Protein AF-A0A9D1TNP8-F1 (afdb_monomer)

Nearest PDB structures (foldseek):
  6dd5-assembly1_A  TM=6.973E-01  e=7.189E-13  Escherichia coli O157:H7
  6dd5-assembly2_B  TM=6.875E-01  e=5.031E-13  Escherichia coli O157:H7
  7kft-assembly1_C  TM=7.367E-01  e=2.807E-09  Thiomicrospira sp.
  7kfu-assembly1_E  TM=7.367E-01  e=2.807E-09  Thiomicrospira sp.

Mean predicted aligned error: 10.24 Å

Foldseek 3Di:
DDDDDDDDDDDDDDDDDDDDDDDDDPPPDPCPVPPPPPDDDPDPDFWDFFFWFKKKWKKFFQAKAQADDQACLLVVLVLLVQLCVVLVHDCVVWFPFKAFLEGDRDMDHGLDMGIIMTTTHLQRQQVVLSSLVSQLPPDDDGCSGVNGIPTDAMARQQQRDTAHSVRGHSPSTGTDDLVSCVVQLVLQLVDQKWKKFFPFFAFAADDPPCCPPDPDPNNRGQALVNCQPPAQNLVSQLQFQPSTDGDPDDRQPFKHFPDGPKDKDWDDSDPPDPDTDIGIGGMTMMGGRGDSNSSSSSLSCQVRAGHDDSRSNHGHIDIVSCCVVGSGHRPPNPVVPDPRPPPDPDPDDPDDD

pLDDT: mean 81.59, std 22.58, range [27.53, 98.5]

Organism: NCBI:txid2838536

Radius of gyration: 22.65 Å; Cα contacts (8 Å, |Δi|>4): 623; chains: 1; bounding box: 79×63×74 Å

Sequence (353 aa):
MDLIPKSPGFPGTACRLGSTESLPDPHTNPASLTQQAGQAGTGDTLPLLQETCLVECLFAVRRPVRSLPPVHGARWSAWLRFACREAHLCAEDFIAGLFSLRHGTNPFLPGDIVTLRLMVEPAGLACLPALTRAMQTMQARGEFCGEHLEFLGFRDAVRRTLIPAGAMDKGAVPPLNCADLARECAALRVRTQWHIHFVSPLRLTLPAGQKAGIQTDRERFCSARWLAEAPDALSHLLGHVRRLSPWAGPPAEGLAVEAARLRWEDMRYNALHSKAIGGVSGLLTCSGRPSEEAALRLVLGQYLGAGKNGRLGLGFWRIPELDHVHCMPLIDPKSGDRARPDPLQDQDSLADA

Secondary structure (DSSP, 8-state):
--PPPPPPPPP---------PPPPPTT--GGGG-SS------------BPP-EEEEEEEEESS-B----SB-HHHHHHHHHHHHHHTT--GGGTEEEEEES-BSSPPB-TT-EEEEEEEE-GGGGGGHHHHHHHHHHSPP-SSSSTTTEEEEEEEETTT--EE-GGG-STTSSPPP-GGGGHHHHHHHHT-SEEEEEEEEEE-PBPPTTTTTT--SSGGGB--HHHHHH-TTHHHHHHTTBTTB----S-S-TT-EEEEEEEEEEEE-SSTT----EEEEEEEEEEES---HHHHHHHHHHHHH-BSS-GGGT-S-EE-GGGTTT-SS----TTTTS---------S------

Solvent-accessible surface area (backbone atoms only — not comparable to full-atom values): 20455 Å² total; per-residue (Å²): 140,83,82,79,81,81,77,82,81,79,82,82,80,80,81,86,76,83,80,92,74,79,82,81,67,96,77,74,66,85,70,80,80,67,84,79,84,82,75,91,68,94,62,93,70,73,76,56,66,55,75,33,18,48,40,26,42,35,26,38,25,66,34,66,33,62,86,43,49,60,65,43,18,50,57,54,38,50,44,50,56,53,12,19,58,73,52,76,45,65,57,82,81,25,47,72,20,35,41,50,58,60,68,43,51,72,57,48,44,60,74,40,76,48,53,44,34,36,34,27,31,47,83,33,38,51,50,47,54,52,34,53,50,25,41,48,68,46,82,74,75,67,64,73,19,32,81,20,36,39,80,74,35,37,26,32,45,61,79,63,47,75,38,56,58,93,63,50,36,57,72,65,48,70,55,69,55,70,77,83,43,45,66,42,26,56,63,46,36,76,30,55,62,52,44,46,35,34,79,24,37,28,31,34,65,49,60,88,85,70,66,73,88,62,87,51,83,70,66,50,31,51,46,47,64,47,60,46,68,43,88,54,33,64,41,55,50,54,39,33,28,50,62,45,52,71,67,78,69,75,70,55,71,69,49,45,63,78,44,65,57,54,42,78,46,74,41,57,84,46,95,83,50,86,68,61,57,54,17,31,27,38,35,39,36,35,34,35,48,44,51,72,67,54,20,45,42,60,55,48,21,48,77,58,8,24,48,48,58,30,52,39,25,22,14,27,34,42,48,74,89,37,64,92,60,49,64,52,85,72,61,57,91,74,61,82,64,80,75,72,78,81,90,72,85,68,94,77,86,91,82,76,135

Structure (mmCIF, N/CA/C/O backbone):
data_AF-A0A9D1TNP8-F1
#
_entry.id   AF-A0A9D1TNP8-F1
#
loop_
_atom_site.group_PDB
_atom_site.id
_atom_site.type_symbol
_atom_site.label_atom_id
_atom_site.label_alt_id
_atom_site.label_comp_id
_atom_site.label_asym_id
_atom_site.label_entity_id
_atom_site.label_seq_id
_atom_site.pdbx_PDB_ins_code
_atom_site.Cartn_x
_atom_site.Cartn_y
_atom_site.Cartn_z
_atom_site.occupancy
_atom_site.B_iso_or_equiv
_atom_site.auth_seq_id
_atom_site.auth_comp_id
_atom_site.auth_asym_id
_atom_site.auth_atom_id
_atom_site.pdbx_PDB_model_num
ATOM 1 N N . MET A 1 1 ? -50.141 7.886 -0.017 1.00 37.56 1 MET A N 1
ATOM 2 C CA . MET A 1 1 ? -49.228 8.987 -0.395 1.00 37.56 1 MET A CA 1
ATOM 3 C C . MET A 1 1 ? -48.774 9.596 0.913 1.00 37.56 1 MET A C 1
ATOM 5 O O . MET A 1 1 ? -49.428 10.502 1.406 1.00 37.56 1 MET A O 1
ATOM 9 N N . ASP A 1 2 ? -47.729 9.028 1.506 1.00 27.53 2 ASP A N 1
ATOM 10 C CA . ASP A 1 2 ? -47.257 9.434 2.828 1.00 27.53 2 ASP A CA 1
ATOM 11 C C . ASP A 1 2 ? -45.974 10.246 2.691 1.00 27.53 2 ASP A C 1
ATOM 13 O O . ASP A 1 2 ? -45.006 9.843 2.042 1.00 27.53 2 ASP A O 1
ATOM 17 N N . LEU A 1 3 ? -46.038 11.450 3.251 1.00 32.84 3 LEU A N 1
ATOM 18 C CA . LEU A 1 3 ? -45.011 12.476 3.220 1.00 32.84 3 LEU A CA 1
ATOM 19 C C . LEU A 1 3 ? -43.870 12.085 4.166 1.00 32.84 3 LEU A C 1
ATOM 21 O O . LEU A 1 3 ? -44.047 12.009 5.379 1.00 32.84 3 LEU A O 1
ATOM 25 N N . ILE A 1 4 ? -42.682 11.875 3.602 1.00 37.34 4 ILE A N 1
ATOM 26 C CA . ILE A 1 4 ? -41.434 11.738 4.357 1.00 37.34 4 ILE A CA 1
ATOM 27 C C . ILE A 1 4 ? -41.088 13.114 4.958 1.00 37.34 4 ILE A C 1
ATOM 29 O O . ILE A 1 4 ? -40.993 14.089 4.202 1.00 37.34 4 ILE A O 1
ATOM 33 N N . PRO A 1 5 ? -40.872 13.241 6.280 1.00 32.25 5 PRO A N 1
ATOM 34 C CA . PRO A 1 5 ? -40.504 14.517 6.874 1.00 32.25 5 PRO A CA 1
ATOM 35 C C . PRO A 1 5 ? -39.056 14.877 6.517 1.00 32.25 5 PRO A C 1
ATOM 37 O O . PRO A 1 5 ? -38.129 14.080 6.670 1.00 32.25 5 PRO A O 1
ATOM 40 N N . LYS A 1 6 ? -38.867 16.114 6.043 1.00 32.44 6 LYS A N 1
ATOM 41 C CA . LYS A 1 6 ? -37.554 16.735 5.833 1.00 32.44 6 LYS A CA 1
ATOM 42 C C . LYS A 1 6 ? -36.814 16.824 7.169 1.00 32.44 6 LYS A C 1
ATOM 44 O O . LYS A 1 6 ? -37.331 17.402 8.123 1.00 32.44 6 LYS A O 1
ATOM 49 N N . SER A 1 7 ? -35.599 16.287 7.223 1.00 34.00 7 SER A N 1
ATOM 50 C CA . SER A 1 7 ? -34.697 16.461 8.364 1.00 34.00 7 SER A CA 1
ATOM 51 C C . SER A 1 7 ? -34.341 17.945 8.563 1.00 34.00 7 SER A C 1
ATOM 53 O O . SER A 1 7 ? -34.158 18.657 7.570 1.00 34.00 7 SER A O 1
ATOM 55 N N . PRO A 1 8 ? -34.226 18.426 9.814 1.00 34.19 8 PRO A N 1
ATOM 56 C CA . PRO A 1 8 ? -33.874 19.811 10.094 1.00 34.19 8 PRO A CA 1
ATOM 57 C C . PRO A 1 8 ? -32.420 20.088 9.696 1.00 34.19 8 PRO A C 1
ATOM 59 O O . PRO A 1 8 ? -31.512 19.308 9.987 1.00 34.19 8 PRO A O 1
ATOM 62 N N . GLY A 1 9 ? -32.219 21.207 8.999 1.00 31.11 9 GLY A N 1
ATOM 63 C CA . GLY A 1 9 ? -30.902 21.711 8.631 1.00 31.11 9 GLY A CA 1
ATOM 64 C C . GLY A 1 9 ? -30.083 22.053 9.873 1.00 31.11 9 GLY A C 1
ATOM 65 O O . GLY A 1 9 ? -30.564 22.730 10.779 1.00 31.11 9 GLY A O 1
ATOM 66 N N . PHE A 1 10 ? -28.841 21.580 9.905 1.00 33.84 10 PHE A N 1
ATOM 67 C CA . PHE A 1 10 ? -27.874 21.969 10.923 1.00 33.84 10 PHE A CA 1
ATOM 68 C C . PHE A 1 10 ? -27.411 23.416 10.683 1.00 33.84 10 PHE A C 1
ATOM 70 O O . PHE A 1 10 ? -27.126 23.775 9.535 1.00 33.84 10 PHE A O 1
ATOM 77 N N . PRO A 1 11 ? -27.308 24.250 11.732 1.00 33.16 11 PRO A N 1
ATOM 78 C CA . PRO A 1 11 ? -26.783 25.599 11.605 1.00 33.16 11 PRO A CA 1
ATOM 79 C C . PRO A 1 11 ? -25.281 25.542 11.311 1.00 33.16 11 PRO A C 1
ATOM 81 O O . PRO A 1 11 ? -24.510 24.908 12.031 1.00 33.16 11 PRO A O 1
ATOM 84 N N . GLY A 1 12 ? -24.874 26.211 10.232 1.00 29.22 12 GLY A N 1
ATOM 85 C CA . GLY A 1 12 ? -23.475 26.370 9.860 1.00 29.22 12 GLY A CA 1
ATOM 86 C C . GLY A 1 12 ? -22.720 27.152 10.929 1.00 29.22 12 GLY A C 1
ATOM 87 O O . GLY A 1 12 ? -22.929 28.351 11.101 1.00 29.22 12 GLY A O 1
ATOM 88 N N . THR A 1 13 ? -21.821 26.477 11.639 1.00 33.72 13 THR A N 1
ATOM 89 C CA . THR A 1 13 ? -20.841 27.132 12.501 1.00 33.72 13 THR A CA 1
ATOM 90 C C . THR A 1 13 ? -19.757 27.724 11.605 1.00 33.72 13 THR A C 1
ATOM 92 O O . THR A 1 13 ? -18.894 27.020 11.082 1.00 33.72 13 THR A O 1
ATOM 95 N N . ALA A 1 14 ? -19.844 29.032 11.374 1.00 29.45 14 ALA A N 1
ATOM 96 C CA . ALA A 1 14 ? -18.803 29.804 10.721 1.00 29.45 14 ALA A CA 1
ATOM 97 C C . ALA A 1 14 ? -17.573 29.862 11.639 1.00 29.45 14 ALA A C 1
ATOM 99 O O . ALA A 1 14 ? -17.531 30.636 12.593 1.00 29.45 14 ALA A O 1
ATOM 100 N N . CYS A 1 15 ? -16.566 29.044 11.342 1.00 28.23 15 CYS A N 1
ATOM 101 C CA . CYS A 1 15 ? -15.230 29.224 11.888 1.00 28.23 15 CYS A CA 1
ATOM 102 C C . CYS A 1 15 ? -14.583 30.400 11.139 1.00 28.23 15 CYS A C 1
ATOM 104 O O . CYS A 1 15 ? -14.169 30.263 9.989 1.00 28.23 15 CYS A O 1
ATOM 106 N N . ARG A 1 16 ? -14.562 31.583 11.764 1.00 31.92 16 ARG A N 1
ATOM 107 C CA . ARG A 1 16 ? -13.710 32.696 11.330 1.00 31.92 16 ARG A CA 1
ATOM 108 C C . ARG A 1 16 ? -12.279 32.389 11.762 1.00 31.92 16 ARG A C 1
ATOM 110 O O . ARG A 1 16 ? -11.987 32.425 12.952 1.00 31.92 16 ARG A O 1
ATOM 117 N N . LEU A 1 17 ? -11.398 32.162 10.796 1.00 31.05 17 LEU A N 1
ATOM 118 C CA . LEU A 1 17 ? -9.963 32.374 10.948 1.00 31.05 17 LEU A CA 1
ATOM 119 C C . LEU A 1 17 ? -9.514 33.309 9.828 1.00 31.05 17 LEU A C 1
ATOM 121 O O . LEU A 1 17 ? -9.968 33.197 8.689 1.00 31.05 17 LEU A O 1
ATOM 125 N N . GLY A 1 18 ? -8.733 34.310 10.225 1.00 29.06 18 GLY A N 1
ATOM 126 C CA . GLY A 1 18 ? -8.233 35.368 9.365 1.00 29.06 18 GLY A CA 1
ATOM 127 C C . GLY A 1 18 ? -7.057 34.929 8.495 1.00 29.06 18 GLY A C 1
ATOM 128 O O . GLY A 1 18 ? -6.706 33.757 8.436 1.00 29.06 18 GLY A O 1
ATOM 129 N N . SER A 1 19 ? -6.475 35.946 7.858 1.00 28.59 19 SER A N 1
ATOM 130 C CA . SER A 1 19 ? -5.381 35.956 6.880 1.00 28.59 19 SER A CA 1
ATOM 131 C C . SER A 1 19 ? -5.710 35.355 5.510 1.00 28.59 19 SER A C 1
ATOM 133 O O . SER A 1 19 ? -5.719 34.152 5.284 1.00 28.59 19 SER A O 1
ATOM 135 N N . THR A 1 20 ? -5.954 36.273 4.578 1.00 31.45 20 THR A N 1
ATOM 136 C CA . THR A 1 20 ? -5.854 36.101 3.132 1.00 31.45 20 THR A CA 1
ATOM 137 C C . THR A 1 20 ? -4.450 35.628 2.749 1.00 31.45 20 THR A C 1
ATOM 139 O O . THR A 1 20 ? -3.545 36.448 2.607 1.00 31.45 20 THR A O 1
ATOM 142 N N . GLU A 1 21 ? -4.278 34.325 2.554 1.00 30.39 21 GLU A N 1
ATOM 143 C CA . GLU A 1 21 ? -3.215 33.800 1.700 1.00 30.39 21 GLU A CA 1
ATOM 144 C C . GLU A 1 21 ? -3.753 33.668 0.272 1.00 30.39 21 GLU A C 1
ATOM 146 O O . GLU A 1 21 ? -4.798 33.070 0.006 1.00 30.39 21 GLU A O 1
ATOM 151 N N . SER A 1 22 ? -3.049 34.320 -0.646 1.00 29.94 22 SER A N 1
ATOM 152 C CA . SER A 1 22 ? -3.268 34.291 -2.085 1.00 29.94 22 SER A CA 1
ATOM 153 C C . SER A 1 22 ? -3.258 32.862 -2.633 1.00 29.94 22 SER A C 1
ATOM 155 O O . SER A 1 22 ? -2.330 32.096 -2.377 1.00 29.94 22 SER A O 1
ATOM 157 N N . LEU A 1 23 ? -4.260 32.534 -3.452 1.00 29.20 23 LEU A N 1
ATOM 158 C CA . LEU A 1 23 ? -4.268 31.343 -4.304 1.00 29.20 23 LEU A CA 1
ATOM 159 C C . LEU A 1 23 ? -2.981 31.287 -5.155 1.00 29.20 23 LEU A C 1
ATOM 161 O O . LEU A 1 23 ? -2.631 32.305 -5.756 1.00 29.20 23 LEU A O 1
ATOM 165 N N . PRO A 1 24 ? -2.290 30.134 -5.254 1.00 31.50 24 PRO A N 1
ATOM 166 C CA . PRO A 1 24 ? -1.143 30.005 -6.139 1.00 31.50 24 PRO A CA 1
ATOM 167 C C . PRO A 1 24 ? -1.590 30.013 -7.604 1.00 31.50 24 PRO A C 1
ATOM 169 O O . PRO A 1 24 ? -2.541 29.335 -8.002 1.00 31.50 24 PRO A O 1
ATOM 172 N N . ASP A 1 25 ? -0.863 30.797 -8.390 1.00 34.97 25 ASP A N 1
ATOM 173 C CA . ASP A 1 25 ? -1.002 30.966 -9.830 1.00 34.97 25 ASP A CA 1
ATOM 174 C C . ASP A 1 25 ? -0.847 29.607 -10.562 1.00 34.97 25 ASP A C 1
ATOM 176 O O . ASP A 1 25 ? 0.149 28.898 -10.343 1.00 34.97 25 ASP A O 1
ATOM 180 N N . PRO A 1 26 ? -1.795 29.197 -11.434 1.00 33.06 26 PRO A N 1
ATOM 181 C CA . PRO A 1 26 ? -1.737 27.923 -12.162 1.00 33.06 26 PRO A CA 1
ATOM 182 C C . PRO A 1 26 ? -0.571 27.805 -13.166 1.00 33.06 26 PRO A C 1
ATOM 184 O O . PRO A 1 26 ? -0.453 26.780 -13.840 1.00 33.06 26 PRO A O 1
ATOM 187 N N . HIS A 1 27 ? 0.316 28.800 -13.243 1.00 33.16 27 HIS A N 1
ATOM 188 C CA . HIS A 1 27 ? 1.504 28.818 -14.099 1.00 33.16 27 HIS A CA 1
ATOM 189 C C . HIS A 1 27 ? 2.839 28.555 -13.382 1.00 33.16 27 HIS A C 1
ATOM 191 O O . HIS A 1 27 ? 3.903 28.779 -13.964 1.00 33.16 27 HIS A O 1
ATOM 197 N N . THR A 1 28 ? 2.831 28.026 -12.154 1.00 35.84 28 THR A N 1
ATOM 198 C CA . THR A 1 28 ? 4.092 27.727 -11.456 1.00 35.84 28 THR A CA 1
ATOM 199 C C . THR A 1 28 ? 4.780 26.504 -12.080 1.00 35.84 28 THR A C 1
ATOM 201 O O . THR A 1 28 ? 4.367 25.356 -11.912 1.00 35.84 28 THR A O 1
ATOM 204 N N . ASN A 1 29 ? 5.825 26.777 -12.859 1.00 36.25 29 ASN A N 1
ATOM 205 C CA . ASN A 1 29 ? 6.661 25.815 -13.565 1.00 36.25 29 ASN A CA 1
ATOM 206 C C . ASN A 1 29 ? 7.403 24.898 -12.560 1.00 36.25 29 ASN A C 1
ATOM 208 O O . ASN A 1 29 ? 8.121 25.420 -11.709 1.00 36.25 29 ASN A O 1
ATOM 212 N N . PRO A 1 30 ? 7.310 23.556 -12.647 1.00 35.78 30 PRO A N 1
ATOM 213 C CA . PRO A 1 30 ? 8.027 22.637 -11.749 1.00 35.78 30 PRO A CA 1
ATOM 214 C C . PRO A 1 30 ? 9.563 22.623 -11.930 1.00 35.78 30 PRO A C 1
ATOM 216 O O . PRO A 1 30 ? 10.243 21.806 -11.315 1.00 35.78 30 PRO A O 1
ATOM 219 N N . ALA A 1 31 ? 10.127 23.518 -12.746 1.00 36.03 31 ALA A N 1
ATOM 220 C CA . ALA A 1 31 ? 11.557 23.589 -13.053 1.00 36.03 31 ALA A CA 1
ATOM 221 C C . ALA A 1 31 ? 12.433 24.278 -11.981 1.00 36.03 31 ALA A C 1
ATOM 223 O O . ALA A 1 31 ? 13.656 24.273 -12.103 1.00 36.03 31 ALA A O 1
ATOM 224 N N . SER A 1 32 ? 11.865 24.863 -10.923 1.00 32.53 32 SER A N 1
ATOM 225 C CA . SER A 1 32 ? 12.640 25.599 -9.904 1.00 32.53 32 SER A CA 1
ATOM 226 C C . SER A 1 32 ? 13.151 24.749 -8.729 1.00 32.53 32 SER A C 1
ATOM 228 O O . SER A 1 32 ? 13.863 25.266 -7.875 1.00 32.53 32 SER A O 1
ATOM 230 N N . LEU A 1 33 ? 12.884 23.437 -8.712 1.00 35.78 33 LEU A N 1
ATOM 231 C CA . LEU A 1 33 ? 13.503 22.480 -7.775 1.00 35.78 33 LEU A CA 1
ATOM 232 C C . LEU A 1 33 ? 14.716 21.735 -8.372 1.00 35.78 33 LEU A C 1
ATOM 234 O O . LEU A 1 33 ? 15.244 20.819 -7.749 1.00 35.78 33 LEU A O 1
ATOM 238 N N . THR A 1 34 ? 15.183 22.114 -9.568 1.00 38.22 34 THR A N 1
ATOM 239 C CA . THR A 1 34 ? 16.212 21.362 -10.320 1.00 38.22 34 THR A CA 1
ATOM 240 C C . THR A 1 34 ? 17.586 22.050 -10.388 1.00 38.22 34 THR A C 1
ATOM 242 O O . THR A 1 34 ? 18.426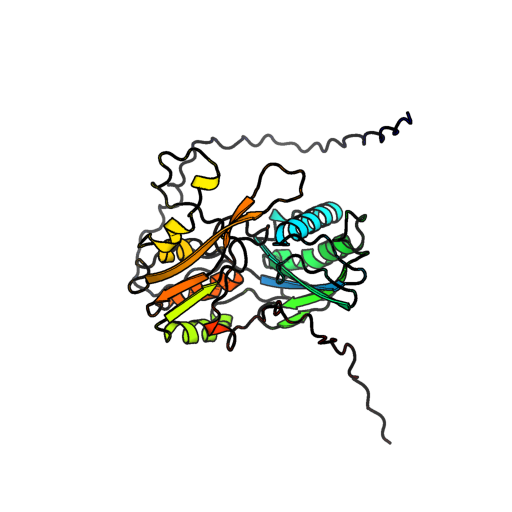 21.647 -11.183 1.00 38.22 34 THR A O 1
ATOM 245 N N . GLN A 1 35 ? 17.874 23.055 -9.552 1.00 33.66 35 GLN A N 1
ATOM 246 C CA . GLN A 1 35 ? 19.174 23.761 -9.558 1.00 33.66 35 GLN A CA 1
ATOM 247 C C . GLN A 1 35 ? 20.072 23.512 -8.330 1.00 33.66 35 GLN A C 1
ATOM 249 O O . GLN A 1 35 ? 20.908 24.341 -7.988 1.00 33.66 35 GLN A O 1
ATOM 254 N N . GLN A 1 36 ? 19.977 22.331 -7.710 1.00 35.62 36 GLN A N 1
ATOM 255 C CA . GLN A 1 36 ? 21.020 21.822 -6.798 1.00 35.62 36 GLN A CA 1
ATOM 256 C C . GLN A 1 36 ? 21.481 20.386 -7.119 1.00 35.62 36 GLN A C 1
ATOM 258 O O . GLN A 1 36 ? 22.045 19.703 -6.273 1.00 35.62 36 GLN A O 1
ATOM 263 N N . ALA A 1 37 ? 21.311 19.927 -8.363 1.00 40.44 37 ALA A N 1
ATOM 264 C CA . ALA A 1 37 ? 21.919 18.685 -8.853 1.00 40.44 37 ALA A CA 1
ATOM 265 C C . ALA A 1 37 ? 23.198 19.011 -9.641 1.00 40.44 37 ALA A C 1
ATOM 267 O O . ALA A 1 37 ? 23.250 18.899 -10.861 1.00 40.44 37 ALA A O 1
ATOM 268 N N . GLY A 1 38 ? 24.212 19.510 -8.935 1.00 40.91 38 GLY A N 1
ATOM 269 C CA . GLY A 1 38 ? 25.454 20.000 -9.527 1.00 40.91 38 GLY A CA 1
ATOM 270 C C . GLY A 1 38 ? 26.686 19.491 -8.796 1.00 40.91 38 GLY A C 1
ATOM 271 O O . GLY A 1 38 ? 27.487 20.309 -8.372 1.00 40.91 38 GLY A O 1
ATOM 272 N N . GLN A 1 39 ? 26.795 18.171 -8.612 1.00 35.31 39 GLN A N 1
ATOM 273 C CA . GLN A 1 39 ? 28.046 17.417 -8.419 1.00 35.31 39 GLN A CA 1
ATOM 274 C C . GLN A 1 39 ? 27.707 15.916 -8.380 1.00 35.31 39 GLN A C 1
ATOM 276 O O . GLN A 1 39 ? 27.391 15.350 -7.338 1.00 35.31 39 GLN A O 1
ATOM 281 N N . ALA A 1 40 ? 27.713 15.275 -9.552 1.00 40.97 40 ALA A N 1
ATOM 282 C CA . ALA A 1 40 ? 27.565 13.830 -9.683 1.00 40.97 40 ALA A CA 1
ATOM 283 C C . ALA A 1 40 ? 28.880 13.150 -9.272 1.00 40.97 40 ALA A C 1
ATOM 285 O O . ALA A 1 40 ? 29.769 12.933 -10.093 1.00 40.97 40 ALA A O 1
ATOM 286 N N . GLY A 1 41 ? 29.015 12.855 -7.980 1.00 38.75 41 GLY A N 1
ATOM 287 C CA . GLY A 1 41 ? 29.926 11.817 -7.520 1.00 38.75 41 GLY A CA 1
ATOM 288 C C . GLY A 1 41 ? 29.323 10.458 -7.862 1.00 38.75 41 GLY A C 1
ATOM 289 O O . GLY A 1 41 ? 28.175 10.192 -7.521 1.00 38.75 41 GLY A O 1
ATOM 290 N N . THR A 1 42 ? 30.088 9.600 -8.529 1.00 42.53 42 THR A N 1
ATOM 291 C CA . THR A 1 42 ? 29.767 8.198 -8.853 1.00 42.53 42 THR A CA 1
ATOM 292 C C . THR A 1 42 ? 29.772 7.297 -7.609 1.00 42.53 42 THR A C 1
ATOM 294 O O . THR A 1 42 ? 30.362 6.220 -7.614 1.00 42.53 42 THR A O 1
ATOM 297 N N . GLY A 1 43 ? 29.190 7.764 -6.506 1.00 45.38 43 GLY A N 1
ATOM 298 C CA . GLY A 1 43 ? 28.971 6.957 -5.316 1.00 45.38 43 GLY A CA 1
ATOM 299 C C . GLY A 1 43 ? 27.604 6.302 -5.413 1.00 45.38 43 GLY A C 1
ATOM 300 O O . GLY A 1 43 ? 26.622 7.012 -5.626 1.00 45.38 43 GLY A O 1
ATOM 301 N N . ASP A 1 44 ? 27.555 4.981 -5.240 1.00 54.00 44 ASP A N 1
ATOM 302 C CA . ASP A 1 44 ? 26.353 4.157 -5.056 1.00 54.00 44 ASP A CA 1
ATOM 303 C C . ASP A 1 44 ? 25.473 4.713 -3.924 1.00 54.00 44 ASP A C 1
ATOM 305 O O . ASP A 1 44 ? 25.468 4.232 -2.790 1.00 54.00 44 ASP A O 1
ATOM 309 N N . THR A 1 45 ? 24.746 5.791 -4.198 1.00 63.03 45 THR A N 1
ATOM 310 C CA . THR A 1 45 ? 23.852 6.403 -3.227 1.00 63.03 45 THR A CA 1
ATOM 311 C C . THR A 1 45 ? 22.515 5.715 -3.393 1.00 63.03 45 THR A C 1
ATOM 313 O O . THR A 1 45 ? 21.773 5.978 -4.337 1.00 63.03 45 THR A O 1
ATOM 316 N N . LEU A 1 46 ? 22.232 4.784 -2.481 1.00 70.62 46 LEU A N 1
ATOM 317 C CA . LEU A 1 46 ? 20.915 4.169 -2.370 1.00 70.62 46 LEU A CA 1
ATOM 318 C C . LEU A 1 46 ? 19.827 5.260 -2.359 1.00 70.62 46 LEU A C 1
ATOM 320 O O . LEU A 1 46 ? 20.056 6.350 -1.822 1.00 70.62 46 LEU A O 1
ATOM 324 N N . PRO A 1 47 ? 18.641 4.990 -2.935 1.00 76.00 47 PRO A N 1
ATOM 325 C CA . PRO A 1 47 ? 17.561 5.963 -2.977 1.00 76.00 47 PRO A CA 1
ATOM 326 C C . PRO A 1 47 ? 17.236 6.465 -1.571 1.00 76.00 47 PRO A C 1
ATOM 328 O O . PRO A 1 47 ? 17.113 5.678 -0.629 1.00 76.00 47 PRO A O 1
ATOM 331 N N . LEU A 1 48 ? 17.063 7.782 -1.436 1.00 82.06 48 LEU A N 1
ATOM 332 C CA . LEU A 1 48 ? 16.708 8.387 -0.160 1.00 82.06 48 LEU A CA 1
ATOM 333 C C . LEU A 1 48 ? 15.254 8.020 0.164 1.00 82.06 48 LEU A C 1
ATOM 335 O O . LEU A 1 48 ? 14.320 8.525 -0.466 1.00 82.06 48 LEU A O 1
ATOM 339 N N . LEU A 1 49 ? 15.073 7.119 1.129 1.00 87.81 49 LEU A N 1
ATOM 340 C CA . LEU A 1 49 ? 13.772 6.760 1.681 1.00 87.81 49 LEU A CA 1
ATOM 341 C C . LEU A 1 49 ? 13.353 7.821 2.701 1.00 87.81 49 LEU A C 1
ATOM 343 O O . LEU A 1 49 ? 14.035 8.039 3.700 1.00 87.81 49 LEU A O 1
ATOM 347 N N . GLN A 1 50 ? 12.218 8.474 2.460 1.00 89.25 50 GLN A N 1
ATOM 348 C CA . GLN A 1 50 ? 11.610 9.359 3.450 1.00 89.25 50 GLN A CA 1
ATOM 349 C C . GLN A 1 50 ? 11.139 8.535 4.649 1.00 89.25 50 GLN A C 1
ATOM 351 O O . GLN A 1 50 ? 10.465 7.514 4.466 1.00 89.25 50 GLN A O 1
ATOM 356 N N . GLU A 1 51 ? 11.424 9.008 5.864 1.00 93.62 51 GLU A N 1
ATOM 357 C CA . GLU A 1 51 ? 11.006 8.331 7.092 1.00 93.62 51 GLU A CA 1
ATOM 358 C C . GLU A 1 51 ? 9.505 8.017 7.052 1.00 93.62 51 GLU A C 1
ATOM 360 O O . GLU A 1 51 ? 8.650 8.889 6.860 1.00 93.62 51 GLU A O 1
ATOM 365 N N . THR A 1 52 ? 9.194 6.727 7.150 1.00 95.44 52 THR A N 1
ATOM 366 C CA . THR A 1 52 ? 7.833 6.202 7.052 1.00 95.44 52 THR A CA 1
ATOM 367 C C . THR A 1 52 ? 7.734 4.970 7.939 1.00 95.44 52 THR A C 1
ATOM 369 O O . THR A 1 52 ? 8.495 4.020 7.774 1.00 95.44 52 THR A O 1
ATOM 372 N N . CYS A 1 53 ? 6.783 4.968 8.864 1.00 97.25 53 CYS A N 1
ATOM 373 C CA . CYS A 1 53 ? 6.454 3.829 9.710 1.00 97.25 53 CYS A CA 1
ATOM 374 C C . CYS A 1 53 ? 5.306 3.035 9.073 1.00 97.25 53 CYS A C 1
ATOM 376 O O . CYS A 1 53 ? 4.357 3.613 8.534 1.00 97.25 53 CYS A O 1
ATOM 378 N N . LEU A 1 54 ? 5.378 1.705 9.139 1.00 96.88 54 LEU A N 1
ATOM 379 C CA . LEU A 1 54 ? 4.333 0.818 8.630 1.00 96.88 54 LEU A CA 1
ATOM 380 C C . LEU A 1 54 ? 3.611 0.157 9.800 1.00 96.88 54 LEU A C 1
ATOM 382 O O . LEU A 1 54 ? 4.157 -0.719 10.468 1.00 96.88 54 LEU A O 1
ATOM 386 N N . VAL A 1 55 ? 2.369 0.574 10.033 1.00 97.12 55 VAL A N 1
ATOM 387 C CA . VAL A 1 55 ? 1.572 0.124 11.180 1.00 97.12 55 VAL A CA 1
ATOM 388 C C . VAL A 1 55 ? 0.351 -0.633 10.696 1.00 97.12 55 VAL A C 1
ATOM 390 O O . VAL A 1 55 ? -0.360 -0.181 9.803 1.00 97.12 55 VAL A O 1
ATOM 393 N N . GLU A 1 56 ? 0.082 -1.781 11.299 1.00 96.25 56 GLU A N 1
ATOM 394 C CA . GLU A 1 56 ? -1.144 -2.541 11.104 1.00 96.25 56 GLU A CA 1
ATOM 395 C C . GLU A 1 56 ? -2.114 -2.278 12.256 1.00 96.25 56 GLU A C 1
ATOM 397 O O . GLU A 1 56 ? -1.810 -2.560 13.412 1.00 96.25 56 GLU A O 1
ATOM 402 N N . CYS A 1 57 ? -3.299 -1.760 11.939 1.00 96.56 57 CYS A N 1
ATOM 403 C CA . CYS A 1 57 ? -4.440 -1.720 12.845 1.00 96.56 57 CYS A CA 1
ATOM 404 C C . CYS A 1 57 ? -5.212 -3.038 12.721 1.00 96.56 57 CYS A C 1
ATOM 406 O O . CYS A 1 57 ? -5.671 -3.390 11.626 1.00 96.56 57 CYS A O 1
ATOM 408 N N . LEU A 1 58 ? -5.350 -3.758 13.832 1.00 95.25 58 LEU A N 1
ATOM 409 C CA . LEU A 1 58 ? -6.019 -5.055 13.891 1.00 95.25 58 LEU A CA 1
ATOM 410 C C . LEU A 1 58 ? -7.461 -4.874 14.356 1.00 95.25 58 LEU A C 1
ATOM 412 O O . LEU A 1 58 ? -7.702 -4.215 15.368 1.00 95.25 58 LEU A O 1
ATOM 416 N N . PHE A 1 59 ? -8.407 -5.478 13.639 1.00 95.31 59 PHE A N 1
ATOM 417 C CA . PHE A 1 59 ? -9.815 -5.455 14.011 1.00 95.31 59 PHE A CA 1
ATOM 418 C C . PHE A 1 59 ? -10.413 -6.862 14.021 1.00 95.31 59 PHE A C 1
ATOM 420 O O . PHE A 1 59 ? -10.283 -7.587 13.035 1.00 95.31 59 PHE A O 1
ATOM 427 N N . ALA A 1 60 ? -11.105 -7.228 15.097 1.00 95.75 60 ALA A N 1
ATOM 428 C CA . ALA A 1 60 ? -11.982 -8.391 15.125 1.00 95.75 60 ALA A CA 1
ATOM 429 C C . ALA A 1 60 ? -13.343 -8.032 14.532 1.00 95.75 60 ALA A C 1
ATOM 431 O O . ALA A 1 60 ? -13.935 -6.998 14.844 1.00 95.75 60 ALA A O 1
ATOM 432 N N . VAL A 1 61 ? -13.873 -8.911 13.696 1.00 96.69 61 VAL A N 1
ATOM 433 C CA . VAL A 1 61 ? -15.219 -8.767 13.153 1.00 96.69 61 VAL A CA 1
ATOM 434 C C . VAL A 1 61 ? -16.208 -9.271 14.202 1.00 96.69 61 VAL A C 1
ATOM 436 O O . VAL A 1 61 ? -16.203 -10.443 14.565 1.00 96.69 61 VAL A O 1
ATOM 439 N N . ARG A 1 62 ? -17.064 -8.379 14.707 1.00 97.19 62 ARG A N 1
ATOM 440 C CA . ARG A 1 62 ? -18.136 -8.679 15.673 1.00 97.19 62 ARG A CA 1
ATOM 441 C C . ARG A 1 62 ? -19.449 -9.033 14.990 1.00 97.19 62 ARG A C 1
ATOM 443 O O . ARG A 1 62 ? -20.199 -9.885 15.459 1.00 97.19 62 ARG A O 1
ATOM 450 N N . ARG A 1 63 ? -19.733 -8.374 13.868 1.00 96.88 63 ARG A N 1
ATOM 451 C CA . ARG A 1 63 ? -20.921 -8.610 13.042 1.00 96.88 63 ARG A CA 1
ATOM 452 C C . ARG A 1 63 ? -20.505 -8.747 11.586 1.00 96.88 63 ARG A C 1
ATOM 454 O O . ARG A 1 63 ? -19.560 -8.073 11.180 1.00 96.88 63 ARG A O 1
ATOM 461 N N . PRO A 1 64 ? -21.209 -9.566 10.783 1.00 96.06 64 PRO A N 1
ATOM 462 C CA . PRO A 1 64 ? -20.845 -9.752 9.389 1.00 96.06 64 PRO A CA 1
ATOM 463 C C . PRO A 1 64 ? -20.717 -8.423 8.633 1.00 96.06 64 PRO A C 1
ATOM 465 O O . PRO A 1 64 ? -21.557 -7.539 8.799 1.00 96.06 64 PRO A O 1
ATOM 468 N N . VAL A 1 65 ? -19.703 -8.302 7.778 1.00 94.38 65 VAL A N 1
ATOM 469 C CA . VAL A 1 65 ? -19.539 -7.179 6.839 1.00 94.38 65 VAL A CA 1
ATOM 470 C C . VAL A 1 65 ? -19.768 -7.731 5.440 1.00 94.38 65 VAL A C 1
ATOM 472 O O . VAL A 1 65 ? -18.898 -8.399 4.882 1.00 94.38 65 VAL A O 1
ATOM 475 N N . ARG A 1 66 ? -20.966 -7.527 4.891 1.00 92.94 66 ARG A N 1
ATOM 476 C CA . ARG A 1 66 ? -21.421 -8.201 3.665 1.00 92.94 66 ARG A CA 1
ATOM 477 C C . ARG A 1 66 ? -21.225 -7.371 2.415 1.00 92.94 66 ARG A C 1
ATOM 479 O O . ARG A 1 66 ? -21.038 -7.912 1.333 1.00 92.94 66 ARG A O 1
ATOM 486 N N . SER A 1 67 ? -21.277 -6.054 2.540 1.00 86.88 67 SER A N 1
ATOM 487 C CA . SER A 1 67 ? -21.331 -5.155 1.392 1.00 86.88 67 SER A CA 1
ATOM 488 C C . SER A 1 67 ? -19.952 -4.859 0.788 1.00 86.88 67 SER A C 1
ATOM 490 O O . SER A 1 67 ? -19.722 -3.760 0.302 1.00 86.88 67 SER A O 1
ATOM 492 N N . LEU A 1 68 ? -18.999 -5.788 0.821 1.00 87.81 68 LEU A N 1
ATOM 493 C CA . LEU A 1 68 ? -17.612 -5.504 0.452 1.00 87.81 68 LEU A CA 1
ATOM 494 C C . LEU A 1 68 ? -17.439 -5.300 -1.065 1.00 87.81 68 LEU A C 1
ATOM 496 O O . LEU A 1 68 ? -17.815 -6.173 -1.845 1.00 87.81 68 LEU A O 1
ATOM 500 N N . PRO A 1 69 ? -16.862 -4.167 -1.514 1.00 87.06 69 PRO A N 1
ATOM 501 C CA . PRO A 1 69 ? -16.486 -3.985 -2.912 1.00 87.06 69 PRO A CA 1
ATOM 502 C C . PRO A 1 69 ? -15.265 -4.857 -3.252 1.00 87.06 69 PRO A C 1
ATOM 504 O O . PRO A 1 69 ? -14.574 -5.304 -2.344 1.00 87.06 69 PRO A O 1
ATOM 507 N N . PRO A 1 70 ? -14.909 -5.043 -4.534 1.00 85.75 70 PRO A N 1
ATOM 508 C CA . PRO A 1 70 ? -13.698 -5.781 -4.905 1.00 85.75 70 PRO A CA 1
ATOM 509 C C . PRO A 1 70 ? -12.405 -5.233 -4.277 1.00 85.75 70 PRO A C 1
ATOM 511 O O . PRO A 1 70 ? -11.492 -6.000 -3.985 1.00 85.75 70 PRO A O 1
ATOM 514 N N . VAL A 1 71 ? -12.333 -3.920 -4.028 1.00 86.75 71 VAL A N 1
ATOM 515 C CA . VAL A 1 71 ? -11.187 -3.264 -3.382 1.00 86.75 71 VAL A CA 1
ATOM 516 C C . VAL A 1 71 ? -11.674 -2.383 -2.236 1.00 86.75 71 VAL A C 1
ATOM 518 O O . VAL A 1 71 ? -12.487 -1.478 -2.431 1.00 86.75 71 VAL A O 1
ATOM 521 N N . HIS A 1 72 ? -11.176 -2.630 -1.023 1.00 89.19 72 HIS A N 1
ATOM 522 C CA . HIS A 1 72 ? -11.746 -2.051 0.205 1.00 89.19 72 HIS A CA 1
ATOM 523 C C . HIS A 1 72 ? -11.154 -0.697 0.589 1.00 89.19 72 HIS A C 1
ATOM 525 O O . HIS A 1 72 ? -11.717 -0.004 1.436 1.00 89.19 72 HIS A O 1
ATOM 531 N N . GLY A 1 73 ? -10.043 -0.287 -0.026 1.00 91.06 73 GLY A N 1
ATOM 532 C CA . GLY A 1 73 ? -9.300 0.906 0.383 1.00 91.06 73 GLY A CA 1
ATOM 533 C C . GLY A 1 73 ? -10.116 2.207 0.373 1.00 91.06 73 GLY A C 1
ATOM 534 O O . GLY A 1 73 ? -9.942 3.041 1.258 1.00 91.06 73 GLY A O 1
ATOM 535 N N . ALA A 1 74 ? -11.092 2.358 -0.531 1.00 89.88 74 ALA A N 1
ATOM 536 C CA . ALA A 1 74 ? -11.997 3.513 -0.533 1.00 89.88 74 ALA A CA 1
ATOM 537 C C . ALA A 1 74 ? -12.897 3.579 0.717 1.00 89.88 74 ALA A C 1
ATOM 539 O O . ALA A 1 74 ? -13.144 4.668 1.239 1.00 89.88 74 ALA A O 1
ATOM 540 N N . ARG A 1 75 ? -13.353 2.425 1.225 1.00 90.38 75 ARG A N 1
ATOM 541 C CA . ARG A 1 75 ? -14.158 2.331 2.454 1.00 90.38 75 ARG A CA 1
ATOM 542 C C . ARG A 1 75 ? -13.324 2.587 3.697 1.00 90.38 75 ARG A C 1
ATOM 544 O O . ARG A 1 75 ? -13.742 3.364 4.547 1.00 90.38 75 ARG A O 1
ATOM 551 N N . TRP A 1 76 ? -12.124 2.013 3.757 1.00 93.25 76 TRP A N 1
ATOM 552 C CA . TRP A 1 76 ? -11.167 2.314 4.822 1.00 93.25 76 TRP A CA 1
ATOM 553 C C . TRP A 1 76 ? -10.833 3.804 4.866 1.00 93.25 76 TRP A C 1
ATOM 555 O O . TRP A 1 76 ? -10.939 4.428 5.916 1.00 93.25 76 TRP A O 1
ATOM 565 N N . SER A 1 77 ? -10.541 4.405 3.712 1.00 93.19 77 SER A N 1
ATOM 566 C CA . SER A 1 77 ? -10.302 5.846 3.594 1.00 93.19 77 SER A CA 1
ATOM 567 C C . SER A 1 77 ? -11.515 6.683 4.020 1.00 93.19 77 SER A C 1
ATOM 569 O O . SER A 1 77 ? -11.369 7.723 4.658 1.00 93.19 77 SER A O 1
ATOM 571 N N . ALA A 1 78 ? -12.737 6.235 3.703 1.00 91.88 78 ALA A N 1
ATOM 572 C CA . ALA A 1 78 ? -13.964 6.860 4.192 1.00 91.88 78 ALA A CA 1
ATOM 573 C C . ALA A 1 78 ? -14.000 6.903 5.716 1.00 91.88 78 ALA A C 1
ATOM 575 O O . ALA A 1 78 ? -14.116 7.981 6.296 1.00 91.88 78 ALA A O 1
ATOM 576 N N . TRP A 1 79 ? -13.884 5.726 6.330 1.00 93.69 79 TRP A N 1
ATOM 577 C CA . TRP A 1 79 ? -13.990 5.547 7.768 1.00 93.69 79 TRP A CA 1
ATOM 578 C C . TRP A 1 79 ? -12.913 6.344 8.505 1.00 93.69 79 TRP A C 1
ATOM 580 O O . TRP A 1 79 ? -13.248 7.120 9.396 1.00 93.69 79 TRP A O 1
ATOM 590 N N . LEU A 1 80 ? -11.658 6.263 8.048 1.00 95.25 80 LEU A N 1
ATOM 591 C CA . LEU A 1 80 ? -10.544 7.044 8.588 1.00 95.25 80 LEU A CA 1
ATOM 592 C C . LEU A 1 80 ? -10.829 8.547 8.554 1.00 95.25 80 LEU A C 1
ATOM 594 O O . LEU A 1 80 ? -10.667 9.216 9.564 1.00 95.25 80 LEU A O 1
ATOM 598 N N . ARG A 1 81 ? -11.322 9.093 7.434 1.00 94.56 81 ARG A N 1
ATOM 599 C CA . ARG A 1 81 ? -11.642 10.529 7.345 1.00 94.56 81 ARG A CA 1
ATOM 600 C C . ARG A 1 81 ? -12.786 10.950 8.269 1.00 94.56 81 ARG A C 1
ATOM 602 O O . ARG A 1 81 ? -12.781 12.081 8.745 1.00 94.56 81 ARG A O 1
ATOM 609 N N . PHE A 1 82 ? -13.782 10.089 8.493 1.00 95.00 82 PHE A N 1
ATOM 610 C CA . PHE A 1 82 ? -14.831 10.365 9.484 1.00 95.00 82 PHE A CA 1
ATOM 611 C C . PHE A 1 82 ? -14.257 10.364 10.902 1.00 95.00 82 PHE A C 1
ATOM 613 O O . PHE A 1 82 ? -14.498 11.317 11.635 1.00 95.00 82 PHE A O 1
ATOM 620 N N . ALA A 1 83 ? -13.447 9.364 11.245 1.00 96.50 83 ALA A N 1
ATOM 621 C CA . ALA A 1 83 ? -12.820 9.262 12.556 1.00 96.50 83 ALA A CA 1
ATOM 622 C C . ALA A 1 83 ? -11.813 10.394 12.826 1.00 96.50 83 ALA A C 1
ATOM 624 O O . ALA A 1 83 ? -11.786 10.929 13.926 1.00 96.50 83 ALA A O 1
ATOM 625 N N . CYS A 1 84 ? -11.043 10.828 11.823 1.00 97.06 84 CYS A N 1
ATOM 626 C CA . CYS A 1 84 ? -10.178 12.002 11.935 1.00 97.06 84 CYS A CA 1
ATOM 627 C C . CYS A 1 84 ? -10.980 13.261 12.281 1.00 97.06 84 CYS A C 1
ATOM 629 O O . CYS A 1 84 ? -10.597 13.978 13.196 1.00 97.06 84 CYS A O 1
ATOM 631 N N . ARG A 1 85 ? -12.120 13.504 11.617 1.00 96.44 85 ARG A N 1
ATOM 632 C CA . ARG A 1 85 ? -12.983 14.650 11.954 1.00 96.44 85 ARG A CA 1
ATOM 633 C C . ARG A 1 85 ? -13.502 14.588 13.387 1.00 96.44 85 ARG A C 1
ATOM 635 O O . ARG A 1 85 ? -13.479 15.607 14.064 1.00 96.44 85 ARG A O 1
ATOM 642 N N . GLU A 1 86 ? -13.944 13.414 13.824 1.00 96.94 86 GLU A N 1
ATOM 643 C CA . GLU A 1 86 ? -14.426 13.187 15.191 1.00 96.94 86 GLU A CA 1
ATOM 644 C C . GLU A 1 86 ? -13.317 13.410 16.234 1.00 96.94 86 GLU A C 1
ATOM 646 O O . GLU A 1 86 ? -13.555 13.973 17.293 1.00 96.94 86 GLU A O 1
ATOM 651 N N . ALA A 1 87 ? -12.082 13.019 15.913 1.00 97.31 87 ALA A N 1
ATOM 652 C CA . ALA A 1 87 ? -10.916 13.195 16.774 1.00 97.31 87 ALA A CA 1
ATOM 653 C C . ALA A 1 87 ? -10.239 14.574 16.646 1.00 97.31 87 ALA A C 1
ATOM 655 O O . ALA A 1 87 ? -9.193 14.782 17.256 1.00 97.31 87 ALA A O 1
ATOM 656 N N . HIS A 1 88 ? -10.778 15.493 15.835 1.00 97.50 88 HIS A N 1
ATOM 657 C CA . HIS A 1 88 ? -10.136 16.771 15.491 1.00 97.50 88 HIS A CA 1
ATOM 658 C C . HIS A 1 88 ? -8.708 16.622 14.926 1.00 97.50 88 HIS A C 1
ATOM 660 O O . HIS A 1 88 ? -7.822 17.429 15.195 1.00 97.50 88 HIS A O 1
ATOM 666 N N . LEU A 1 89 ? -8.495 15.584 14.119 1.00 97.19 89 LEU A N 1
ATOM 667 C CA . LEU A 1 89 ? -7.250 15.289 13.417 1.00 97.19 89 LEU A CA 1
ATOM 668 C C . LEU A 1 89 ? -7.387 15.581 11.916 1.00 97.19 89 LEU A C 1
ATOM 670 O O . LEU A 1 89 ? -8.458 15.413 11.328 1.00 97.19 89 LEU A O 1
ATOM 674 N N . CYS A 1 90 ? -6.275 15.920 11.270 1.00 94.94 90 CYS A N 1
ATOM 675 C CA . CYS A 1 90 ? -6.169 16.019 9.817 1.00 94.94 90 CYS A CA 1
ATOM 676 C C . CYS A 1 90 ? -5.383 14.808 9.293 1.00 94.94 90 CYS A C 1
ATOM 678 O O . CYS A 1 90 ? -4.201 14.652 9.587 1.00 94.94 90 CYS A O 1
ATOM 680 N N . ALA A 1 91 ? -6.039 13.908 8.552 1.00 91.75 91 ALA A N 1
ATOM 681 C CA . ALA A 1 91 ? -5.403 12.674 8.070 1.00 91.75 91 ALA A CA 1
ATOM 682 C C . ALA A 1 91 ? -4.215 12.970 7.144 1.00 91.75 91 ALA A C 1
ATOM 684 O O . ALA A 1 91 ? -3.252 12.205 7.075 1.00 91.75 91 ALA A O 1
ATOM 685 N N . GLU A 1 92 ? -4.313 14.074 6.407 1.00 90.75 92 GLU A N 1
ATOM 686 C CA . GLU A 1 92 ? -3.333 14.536 5.444 1.00 90.75 92 GLU A CA 1
ATOM 687 C C . GLU A 1 92 ? -1.966 14.814 6.078 1.00 90.75 92 GLU A C 1
ATOM 689 O O . GLU A 1 92 ? -0.962 14.645 5.383 1.00 90.75 92 GLU A O 1
ATOM 694 N N . ASP A 1 93 ? -1.953 15.162 7.366 1.00 91.50 93 ASP A N 1
ATOM 695 C CA . ASP A 1 93 ? -0.765 15.583 8.108 1.00 91.50 93 ASP A CA 1
ATOM 696 C C . ASP A 1 93 ? 0.106 14.402 8.540 1.00 91.50 93 ASP A C 1
ATOM 698 O O . ASP A 1 93 ? 1.276 14.588 8.850 1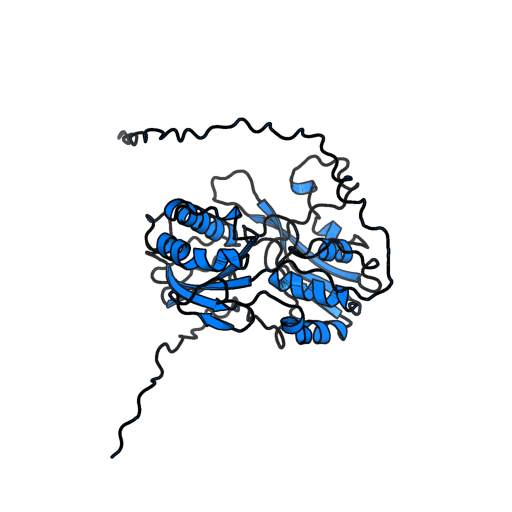.00 91.50 93 ASP A O 1
ATOM 702 N N . PHE A 1 94 ? -0.447 13.183 8.586 1.00 93.75 94 PHE A N 1
ATOM 703 C CA . PHE A 1 94 ? 0.290 12.045 9.140 1.00 93.75 94 PHE A CA 1
ATOM 704 C C . PHE A 1 94 ? 0.085 10.699 8.445 1.00 93.75 94 PHE A C 1
ATOM 706 O O . PHE A 1 94 ? 0.914 9.807 8.618 1.00 93.75 94 PHE A O 1
ATOM 713 N N . ILE A 1 95 ? -0.970 10.519 7.642 1.00 95.25 95 ILE A N 1
ATOM 714 C CA . ILE A 1 95 ? -1.195 9.289 6.870 1.00 95.25 95 ILE A CA 1
ATOM 715 C C . ILE A 1 95 ? -0.768 9.526 5.419 1.00 95.25 95 ILE A C 1
ATOM 717 O O . ILE A 1 95 ? -1.459 10.187 4.636 1.00 95.25 95 ILE A O 1
ATOM 721 N N . ALA A 1 96 ? 0.352 8.933 5.013 1.00 93.06 96 ALA A N 1
ATOM 722 C CA . ALA A 1 96 ? 0.850 8.987 3.636 1.00 93.06 96 ALA A CA 1
ATOM 723 C C . ALA A 1 96 ? 0.067 8.047 2.698 1.00 93.06 96 ALA A C 1
ATOM 725 O O . ALA A 1 96 ? -0.096 8.310 1.503 1.00 93.06 96 ALA A O 1
ATOM 726 N N . GLY A 1 97 ? -0.487 6.964 3.239 1.00 94.12 97 GLY A N 1
ATOM 727 C CA . GLY A 1 97 ? -1.384 6.075 2.516 1.00 94.12 97 GLY A CA 1
ATOM 728 C C . GLY A 1 97 ? -1.830 4.887 3.350 1.00 94.12 97 GLY A C 1
ATOM 729 O O . GLY A 1 97 ? -1.496 4.774 4.526 1.00 94.12 97 GLY A O 1
ATOM 730 N N . LEU A 1 98 ? -2.615 4.012 2.732 1.00 94.69 98 LEU A N 1
ATOM 731 C CA . LEU A 1 98 ? -3.129 2.815 3.381 1.00 94.69 98 LEU A CA 1
ATOM 732 C C . LEU A 1 98 ? -3.036 1.624 2.443 1.00 94.69 98 LEU A C 1
ATOM 734 O O . LEU A 1 98 ? -2.987 1.800 1.230 1.00 94.69 98 LEU A O 1
ATOM 738 N N . PHE A 1 99 ? -3.071 0.422 2.999 1.00 89.56 99 PHE A N 1
ATOM 739 C CA . PHE A 1 99 ? -3.186 -0.811 2.241 1.00 89.56 99 PHE A CA 1
ATOM 740 C C . PHE A 1 99 ? -4.186 -1.745 2.924 1.00 89.56 99 PHE A C 1
ATOM 742 O O . PHE A 1 99 ? -4.042 -2.094 4.098 1.00 89.56 99 PHE A O 1
ATOM 749 N N . SER A 1 100 ? -5.231 -2.127 2.189 1.00 78.81 100 SER A N 1
ATOM 750 C CA . SER A 1 100 ? -6.177 -3.146 2.633 1.00 78.81 100 SER A CA 1
ATOM 751 C C . SER A 1 100 ? -5.629 -4.516 2.254 1.00 78.81 100 SER A C 1
ATOM 753 O O . SER A 1 100 ? -5.537 -4.826 1.070 1.00 78.81 100 SER A O 1
ATOM 755 N N . LEU A 1 101 ? -5.298 -5.337 3.250 1.00 72.56 101 LEU A N 1
ATOM 756 C CA . LEU A 1 101 ? -4.678 -6.649 3.031 1.00 72.56 101 LEU A CA 1
ATOM 757 C C . LEU A 1 101 ? -5.614 -7.690 2.403 1.00 72.56 101 LEU A C 1
ATOM 759 O O . LEU A 1 101 ? -5.149 -8.730 1.946 1.00 72.56 101 LEU A O 1
ATOM 763 N N . ARG A 1 102 ? -6.923 -7.413 2.353 1.00 73.12 102 ARG A N 1
ATOM 764 C CA . ARG A 1 102 ? -7.939 -8.285 1.754 1.00 73.12 102 ARG A CA 1
ATOM 765 C C . ARG A 1 102 ? -8.594 -7.602 0.552 1.00 73.12 102 ARG A C 1
ATOM 767 O O . ARG A 1 102 ? -8.836 -6.395 0.563 1.00 73.12 102 ARG A O 1
ATOM 774 N N . HIS A 1 103 ? -8.870 -8.399 -0.474 1.00 77.62 103 HIS A N 1
ATOM 775 C CA . HIS A 1 103 ? -9.574 -8.013 -1.696 1.00 77.62 103 HIS A CA 1
ATOM 776 C C . HIS A 1 103 ? -10.754 -8.964 -1.937 1.00 77.62 103 HIS A C 1
ATOM 778 O O . HIS A 1 103 ? -10.840 -10.038 -1.338 1.00 77.62 103 HIS A O 1
ATOM 784 N N . GLY A 1 104 ? -11.662 -8.566 -2.823 1.00 85.38 104 GLY A N 1
ATOM 785 C CA . GLY A 1 104 ? -12.838 -9.343 -3.203 1.00 85.38 104 GLY A CA 1
ATOM 786 C C . GLY A 1 104 ? -14.099 -8.999 -2.413 1.00 85.38 104 GLY A C 1
ATOM 787 O O . GLY A 1 104 ? -14.108 -8.155 -1.521 1.00 85.38 104 GLY A O 1
ATOM 788 N N . THR A 1 105 ? -15.190 -9.661 -2.781 1.00 88.12 105 THR A N 1
ATOM 789 C CA . THR A 1 105 ? -16.549 -9.385 -2.288 1.00 88.12 105 THR A CA 1
ATOM 790 C C . THR A 1 105 ? -17.014 -10.378 -1.223 1.00 88.12 105 THR A C 1
ATOM 792 O O . THR A 1 105 ? -18.161 -10.320 -0.788 1.00 88.12 105 THR A O 1
ATOM 795 N N . ASN A 1 106 ? -16.153 -11.320 -0.825 1.00 90.25 106 ASN A N 1
ATOM 796 C CA . ASN A 1 106 ? -16.487 -12.305 0.199 1.00 90.25 106 ASN A CA 1
ATOM 797 C C . ASN A 1 106 ? -16.717 -11.595 1.534 1.00 90.25 106 ASN A C 1
ATOM 799 O O . ASN A 1 106 ? -15.861 -10.794 1.919 1.00 90.25 106 ASN A O 1
ATOM 803 N N . PRO A 1 107 ? -17.823 -11.889 2.239 1.00 92.25 107 PRO A N 1
ATOM 804 C CA . PRO A 1 107 ? -18.144 -11.221 3.487 1.00 92.25 107 PRO A CA 1
ATOM 805 C C . PRO A 1 107 ? -17.068 -11.482 4.541 1.00 92.25 107 PRO A C 1
ATOM 807 O O . PRO A 1 107 ? -16.445 -12.548 4.562 1.00 92.25 107 PRO A O 1
ATOM 810 N N . PHE A 1 108 ? -16.890 -10.523 5.443 1.00 93.25 108 PHE A N 1
ATOM 811 C CA . PHE A 1 108 ? -16.190 -10.787 6.695 1.00 93.25 108 PHE A CA 1
ATOM 812 C C . PHE A 1 108 ? -17.176 -11.387 7.687 1.00 93.25 108 PHE A C 1
ATOM 814 O O . PHE A 1 108 ? -18.296 -10.882 7.816 1.00 93.25 108 PHE A O 1
ATOM 821 N N . LEU A 1 109 ? -16.782 -12.465 8.353 1.00 95.00 109 LEU A N 1
ATOM 822 C CA . LEU A 1 109 ? -17.626 -13.189 9.298 1.00 95.00 109 LEU A CA 1
ATOM 823 C C . LEU A 1 109 ? -17.204 -12.899 10.742 1.00 95.00 109 LEU A C 1
ATOM 825 O O . LEU A 1 109 ? -16.046 -12.565 10.973 1.00 95.00 109 LEU A O 1
ATOM 829 N N . PRO A 1 110 ? -18.116 -13.018 11.724 1.00 96.56 110 PRO A N 1
ATOM 830 C CA . PRO A 1 110 ? 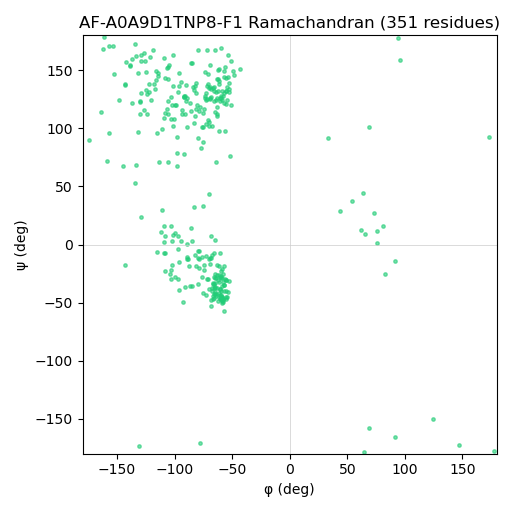-17.754 -12.880 13.126 1.00 96.56 110 PRO A CA 1
ATOM 831 C C . PRO A 1 110 ? -16.585 -13.793 13.513 1.00 96.56 110 PRO A C 1
ATOM 833 O O . PRO A 1 110 ? -16.600 -14.982 13.197 1.00 96.56 110 PRO A O 1
ATOM 836 N N . GLY A 1 111 ? -15.589 -13.230 14.194 1.00 93.56 111 GLY A N 1
ATOM 837 C CA . GLY A 1 111 ? -14.340 -13.908 14.545 1.00 93.56 111 GLY A CA 1
ATOM 838 C C . GLY A 1 111 ? -13.210 -13.749 13.521 1.00 93.56 111 GLY A C 1
ATOM 839 O O . GLY A 1 111 ? -12.060 -14.000 13.876 1.00 93.56 111 GLY A O 1
ATOM 840 N N . ASP A 1 112 ? -13.489 -13.286 12.295 1.00 93.44 112 ASP A N 1
ATOM 841 C CA . ASP A 1 112 ? -12.435 -12.914 11.345 1.00 93.44 112 ASP A CA 1
ATOM 842 C C . ASP A 1 112 ? -11.586 -11.773 11.927 1.00 93.44 112 ASP A C 1
ATOM 844 O O . ASP A 1 112 ? -12.116 -10.808 12.488 1.00 93.44 112 ASP A O 1
ATOM 848 N N . ILE A 1 113 ? -10.270 -11.836 11.716 1.00 92.81 113 ILE A N 1
ATOM 849 C CA . ILE A 1 113 ? -9.371 -10.707 11.965 1.00 92.81 113 ILE A CA 1
ATOM 850 C C . ILE A 1 113 ? -9.095 -9.995 10.647 1.00 92.81 113 ILE A C 1
ATOM 852 O O . ILE A 1 113 ? -8.543 -10.571 9.708 1.00 92.81 113 ILE A O 1
ATOM 856 N N . VAL A 1 114 ? -9.454 -8.717 10.581 1.00 92.56 114 VAL A N 1
ATOM 857 C CA . VAL A 1 114 ? -9.161 -7.852 9.439 1.00 92.56 114 VAL A CA 1
ATOM 858 C C . VAL A 1 114 ? -8.085 -6.851 9.812 1.00 92.56 114 VAL A C 1
ATOM 860 O O . VAL A 1 114 ? -8.001 -6.371 10.940 1.00 92.56 114 VAL A O 1
ATOM 863 N N . THR A 1 115 ? -7.215 -6.550 8.856 1.00 93.12 115 THR A N 1
ATOM 864 C CA . THR A 1 115 ? -6.074 -5.668 9.084 1.00 93.12 115 THR A CA 1
ATOM 865 C C . THR A 1 115 ? -6.093 -4.513 8.095 1.00 93.12 115 THR A C 1
ATOM 867 O O . THR A 1 115 ? -6.197 -4.712 6.881 1.00 93.12 115 THR A O 1
ATOM 870 N N . LEU A 1 116 ? -5.966 -3.304 8.635 1.00 94.81 116 LEU A N 1
ATOM 871 C CA . LEU A 1 116 ? -5.721 -2.085 7.880 1.00 94.81 116 LEU A CA 1
ATOM 872 C C . LEU A 1 116 ? -4.272 -1.675 8.102 1.00 94.81 116 LEU A C 1
ATOM 874 O O . LEU A 1 116 ? -3.894 -1.348 9.224 1.00 94.81 116 LEU A O 1
ATOM 878 N N . ARG A 1 117 ? -3.468 -1.660 7.042 1.00 95.56 117 ARG A N 1
ATOM 879 C CA . ARG A 1 117 ? -2.118 -1.112 7.122 1.00 95.56 117 ARG A CA 1
ATOM 880 C C . ARG A 1 117 ? -2.129 0.369 6.790 1.00 95.56 117 ARG A C 1
ATOM 882 O O . ARG A 1 117 ? -2.756 0.776 5.812 1.00 95.56 117 ARG A O 1
ATOM 889 N N . LEU A 1 118 ? -1.393 1.146 7.568 1.00 97.19 118 LEU A N 1
ATOM 890 C CA . LEU A 1 118 ? -1.174 2.569 7.381 1.00 97.19 118 LEU A CA 1
ATOM 891 C C . LEU A 1 118 ? 0.315 2.832 7.143 1.00 97.19 118 LEU A C 1
ATOM 893 O O . LEU A 1 118 ? 1.173 2.257 7.812 1.00 97.19 118 LEU A O 1
ATOM 897 N N . MET A 1 119 ? 0.599 3.718 6.192 1.00 97.12 119 MET A N 1
ATOM 898 C CA . MET A 1 119 ? 1.899 4.370 6.050 1.00 97.12 119 MET A CA 1
ATOM 899 C C . MET A 1 119 ? 1.817 5.687 6.809 1.00 97.12 119 MET A C 1
ATOM 901 O O . MET A 1 119 ? 1.049 6.570 6.412 1.00 97.12 119 MET A O 1
ATOM 905 N N . VAL A 1 120 ? 2.557 5.791 7.907 1.00 97.12 120 VAL A N 1
ATOM 906 C CA . VAL A 1 120 ? 2.434 6.880 8.878 1.00 97.12 120 VAL A CA 1
ATOM 907 C C . VAL A 1 120 ? 3.776 7.584 9.014 1.00 97.12 120 VAL A C 1
ATOM 909 O O . VAL A 1 120 ? 4.816 6.932 9.043 1.00 97.12 120 VAL A O 1
ATOM 912 N N . GLU A 1 121 ? 3.777 8.910 9.079 1.00 95.25 121 GLU A N 1
ATOM 913 C CA . GLU A 1 121 ? 5.000 9.641 9.428 1.00 95.25 121 GLU A CA 1
ATOM 914 C C . GLU A 1 121 ? 5.333 9.421 10.913 1.00 95.25 121 GLU A C 1
ATOM 916 O O . GLU A 1 121 ? 4.404 9.321 11.713 1.00 95.25 121 GLU A O 1
ATOM 921 N N . PRO A 1 122 ? 6.609 9.372 11.339 1.00 95.00 122 PRO A N 1
ATOM 922 C CA . PRO A 1 122 ? 6.947 9.038 12.729 1.00 95.00 122 PRO A CA 1
ATOM 923 C C . PRO A 1 122 ? 6.233 9.912 13.774 1.00 95.00 122 PRO A C 1
ATOM 925 O O . PRO A 1 122 ? 5.720 9.413 14.773 1.00 95.00 122 PRO A O 1
ATOM 928 N N . ALA A 1 123 ? 6.116 11.220 13.516 1.00 93.62 123 ALA A N 1
ATOM 929 C CA . ALA A 1 123 ? 5.386 12.150 14.384 1.00 93.62 123 ALA A CA 1
ATOM 930 C C . ALA A 1 123 ? 3.879 11.833 14.491 1.00 93.62 123 ALA A C 1
ATOM 932 O O . ALA A 1 123 ? 3.247 12.136 15.499 1.00 93.62 123 ALA A O 1
ATOM 933 N N . GLY A 1 124 ? 3.324 11.186 13.469 1.00 95.75 124 GLY A N 1
ATOM 934 C CA . GLY A 1 124 ? 1.932 10.775 13.362 1.00 95.75 124 GLY A CA 1
ATOM 935 C C . GLY A 1 124 ? 1.519 9.584 14.213 1.00 95.75 124 GLY A C 1
ATOM 936 O O . GLY A 1 124 ? 0.323 9.372 14.420 1.00 95.75 124 GLY A O 1
ATOM 937 N N . LEU A 1 125 ? 2.475 8.787 14.698 1.00 96.94 125 LEU A N 1
ATOM 938 C CA . LEU A 1 125 ? 2.177 7.565 15.452 1.00 96.94 125 LEU A CA 1
ATOM 939 C C . LEU A 1 125 ? 1.360 7.857 16.719 1.00 96.94 125 LEU A C 1
ATOM 941 O O . LEU A 1 125 ? 0.382 7.164 16.999 1.00 96.94 125 LEU A O 1
ATOM 945 N N . ALA A 1 126 ? 1.679 8.950 17.416 1.00 95.94 126 ALA A N 1
ATOM 946 C CA . ALA A 1 126 ? 0.968 9.383 18.619 1.00 95.94 126 ALA A CA 1
ATOM 947 C C . ALA A 1 126 ? -0.510 9.758 18.364 1.00 95.94 126 ALA A C 1
ATOM 949 O O . ALA A 1 126 ? -1.309 9.798 19.298 1.00 95.94 126 ALA A O 1
ATOM 950 N N . CYS A 1 127 ? -0.910 10.003 17.110 1.00 96.81 127 CYS A N 1
ATOM 951 C CA . CYS A 1 127 ? -2.299 10.295 16.750 1.00 96.81 127 CYS A CA 1
ATOM 952 C C . CYS A 1 127 ? -3.164 9.027 16.621 1.00 96.81 127 CYS A C 1
ATOM 954 O O . CYS A 1 127 ? -4.395 9.109 16.668 1.00 96.81 127 CYS A O 1
ATOM 956 N N . LEU A 1 128 ? -2.555 7.846 16.460 1.00 97.25 128 LEU A N 1
ATOM 957 C CA . LEU A 1 128 ? -3.281 6.604 16.179 1.00 97.25 128 LEU A CA 1
ATOM 958 C C . LEU A 1 128 ? -4.213 6.144 17.319 1.00 97.25 128 LEU A C 1
ATOM 960 O O . LEU A 1 128 ? -5.315 5.678 17.007 1.00 97.25 128 LEU A O 1
ATOM 964 N N . PRO A 1 129 ? -3.877 6.285 18.618 1.00 96.94 129 PRO A N 1
ATOM 965 C CA . PRO A 1 129 ? -4.809 5.955 19.702 1.00 96.94 129 PRO A CA 1
ATOM 966 C C . PRO A 1 129 ? -6.086 6.804 19.689 1.00 96.94 129 PRO A C 1
ATOM 968 O O . PRO A 1 129 ? -7.184 6.279 19.875 1.00 96.94 129 PRO A O 1
ATOM 971 N N . ALA A 1 130 ? -5.965 8.111 19.436 1.00 97.00 130 ALA A N 1
ATOM 972 C CA . ALA A 1 130 ? -7.121 9.000 19.329 1.00 97.00 130 ALA A CA 1
ATOM 973 C C . ALA A 1 130 ? -7.977 8.646 18.103 1.00 97.00 130 ALA A C 1
ATOM 975 O O . ALA A 1 130 ? -9.197 8.514 18.211 1.00 97.00 130 ALA A O 1
ATOM 976 N N . LEU A 1 131 ? -7.330 8.399 16.960 1.00 97.25 131 LEU A N 1
ATOM 977 C CA . LEU A 1 131 ? -7.988 7.980 15.725 1.00 97.25 131 LEU A CA 1
ATOM 978 C C . LEU A 1 131 ? -8.764 6.665 15.890 1.00 97.25 131 LEU A C 1
ATOM 980 O O . LEU A 1 131 ? -9.934 6.586 15.526 1.00 97.25 131 LEU A O 1
ATOM 984 N N . THR A 1 132 ? -8.133 5.630 16.444 1.00 96.62 132 THR A N 1
ATOM 985 C CA . THR A 1 132 ? -8.764 4.310 16.623 1.00 96.62 132 THR A CA 1
ATOM 986 C C . THR A 1 132 ? -9.900 4.355 17.637 1.00 96.62 132 THR A C 1
ATOM 988 O O . THR A 1 132 ? -10.945 3.758 17.388 1.00 96.62 132 THR A O 1
ATOM 991 N N . ARG A 1 133 ? -9.771 5.135 18.719 1.00 97.12 133 ARG A N 1
ATOM 992 C CA . ARG A 1 133 ? -10.885 5.407 19.639 1.00 97.12 133 ARG A CA 1
ATOM 993 C C . ARG A 1 133 ? -12.068 6.031 18.902 1.00 97.12 133 ARG A C 1
ATOM 995 O O . ARG A 1 133 ? -13.173 5.508 18.999 1.00 97.12 133 ARG A O 1
ATOM 1002 N N . ALA A 1 134 ? -11.829 7.072 18.106 1.00 97.12 134 ALA A N 1
ATOM 1003 C CA . ALA A 1 134 ? -12.874 7.705 17.309 1.00 97.12 134 ALA A CA 1
ATOM 1004 C C . ALA A 1 134 ? -13.516 6.735 16.302 1.00 97.12 134 ALA A C 1
ATOM 1006 O O . ALA A 1 134 ? -14.733 6.737 16.145 1.00 97.12 134 ALA A O 1
ATOM 1007 N N . MET A 1 135 ? -12.739 5.846 15.671 1.00 96.06 135 MET A N 1
ATOM 1008 C CA . MET A 1 135 ? -13.286 4.795 14.799 1.00 96.06 135 MET A CA 1
ATOM 1009 C C . MET A 1 135 ? -14.267 3.871 15.537 1.00 96.06 135 MET A C 1
ATOM 1011 O O . MET A 1 135 ? -15.245 3.428 14.932 1.00 96.06 135 MET A O 1
ATOM 1015 N N . GLN A 1 136 ? -14.011 3.582 16.817 1.00 96.25 136 GLN A N 1
ATOM 1016 C CA . GLN A 1 136 ? -14.851 2.721 17.652 1.00 96.25 136 GLN A CA 1
ATOM 1017 C C . GLN A 1 136 ? -16.098 3.434 18.193 1.00 96.25 136 GLN A C 1
ATOM 1019 O O . GLN A 1 136 ? -17.135 2.793 18.333 1.00 96.25 136 GLN A O 1
ATOM 1024 N N . THR A 1 137 ? -16.018 4.735 18.492 1.00 96.25 137 THR A N 1
ATOM 1025 C CA . THR A 1 137 ? -17.092 5.470 19.187 1.00 96.25 137 THR A CA 1
ATOM 1026 C C . THR A 1 137 ? -17.960 6.341 18.285 1.00 96.25 137 THR A C 1
ATOM 1028 O O . THR A 1 137 ? -19.043 6.744 18.704 1.00 96.25 137 THR A O 1
ATOM 1031 N N . MET A 1 138 ? -17.511 6.664 17.069 1.00 94.50 138 MET A N 1
ATOM 1032 C CA . MET A 1 138 ? -18.291 7.487 16.143 1.00 94.50 138 MET A CA 1
ATOM 1033 C C . MET A 1 138 ? -19.628 6.822 15.780 1.00 94.50 138 MET A C 1
ATOM 1035 O O . MET A 1 138 ? -19.736 5.596 15.697 1.00 94.50 138 MET A O 1
ATOM 1039 N N . GLN A 1 139 ? -20.640 7.638 15.475 1.00 93.25 139 GLN A N 1
ATOM 1040 C CA . GLN A 1 139 ? -21.938 7.143 15.018 1.00 93.25 139 GLN A CA 1
ATOM 1041 C C . GLN A 1 139 ? -21.788 6.236 13.784 1.00 93.25 139 GLN A C 1
ATOM 1043 O O . GLN A 1 139 ? -21.128 6.599 12.803 1.00 93.25 139 GLN A O 1
ATOM 1048 N N . ALA A 1 140 ? -22.440 5.072 13.814 1.00 89.25 140 ALA A N 1
ATOM 1049 C CA . ALA A 1 140 ? -22.375 4.092 12.739 1.00 89.25 140 ALA A CA 1
ATOM 1050 C C . ALA A 1 140 ? -22.856 4.671 11.395 1.00 89.25 140 ALA A C 1
ATOM 1052 O O . ALA A 1 140 ? -23.921 5.281 11.289 1.00 89.25 140 ALA A O 1
ATOM 1053 N N . ARG A 1 141 ? -22.063 4.450 10.339 1.00 85.81 141 ARG A N 1
ATOM 1054 C CA . ARG A 1 141 ? -22.378 4.833 8.952 1.00 85.81 141 ARG A CA 1
ATOM 1055 C C . ARG A 1 141 ? -22.090 3.666 8.010 1.00 85.81 141 ARG A C 1
ATOM 1057 O O . ARG A 1 141 ? -21.165 3.707 7.201 1.00 85.81 141 ARG A O 1
ATOM 1064 N N . GLY A 1 142 ? -22.893 2.612 8.142 1.00 88.62 142 GLY A N 1
ATOM 1065 C CA . GLY A 1 142 ? -22.708 1.338 7.444 1.00 88.62 142 GLY A CA 1
ATOM 1066 C C . GLY A 1 142 ? -21.864 0.343 8.244 1.00 88.62 142 GLY A C 1
ATOM 1067 O O . GLY A 1 142 ? -21.637 0.520 9.435 1.00 88.62 142 GLY A O 1
ATOM 1068 N N . GLU A 1 143 ? -21.391 -0.712 7.581 1.00 91.56 143 GLU A N 1
ATOM 1069 C CA . GLU A 1 143 ? -20.748 -1.866 8.236 1.00 91.56 143 GLU A CA 1
ATOM 1070 C C . GLU A 1 143 ? -19.278 -1.626 8.650 1.00 91.56 143 GLU A C 1
ATOM 1072 O O . GLU A 1 143 ? -18.666 -2.485 9.270 1.00 91.56 143 GLU A O 1
ATOM 1077 N N . PHE A 1 144 ? -18.681 -0.481 8.301 1.00 90.81 144 PHE A N 1
ATOM 1078 C CA . PHE A 1 144 ? -17.337 -0.087 8.751 1.00 90.81 144 PHE A CA 1
ATOM 1079 C C . PHE A 1 144 ? -17.480 0.872 9.938 1.00 90.81 144 PHE A C 1
ATOM 1081 O O . PHE A 1 144 ? -17.434 2.092 9.778 1.00 90.81 144 PHE A O 1
ATOM 1088 N N . CYS A 1 145 ? -17.750 0.309 11.113 1.00 94.50 145 CYS A N 1
ATOM 1089 C CA . CYS A 1 145 ? -17.937 1.033 12.370 1.00 94.50 145 CYS A CA 1
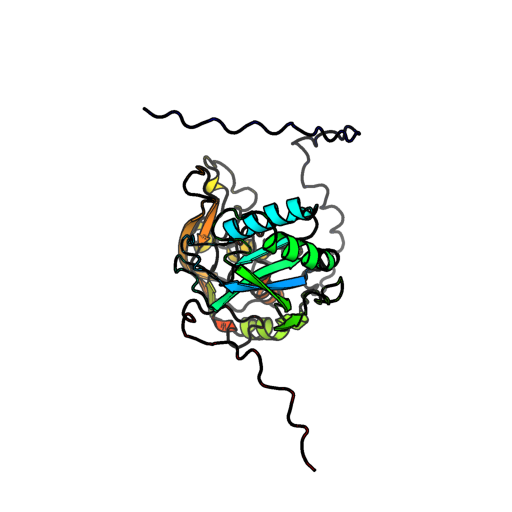ATOM 1090 C C . CYS A 1 145 ? -17.661 0.119 13.577 1.00 94.50 145 CYS A C 1
ATOM 1092 O O . CYS A 1 145 ? -17.556 -1.101 13.417 1.00 94.50 145 CYS A O 1
ATOM 1094 N N . GLY A 1 146 ? -17.606 0.699 14.782 1.00 94.19 146 GLY A N 1
ATOM 1095 C CA . GLY A 1 146 ? -17.361 -0.028 16.036 1.00 94.19 146 GLY A CA 1
ATOM 1096 C C . GLY A 1 146 ? -18.371 -1.137 16.369 1.00 94.19 146 GLY A C 1
ATOM 1097 O O . GLY A 1 146 ? -18.046 -2.067 17.101 1.00 94.19 146 GLY A O 1
ATOM 1098 N N . GLU A 1 147 ? -19.582 -1.106 15.798 1.00 95.81 147 GLU A N 1
ATOM 1099 C CA . GLU A 1 147 ? -20.566 -2.186 15.985 1.00 95.81 147 GLU A CA 1
ATOM 1100 C C . GLU A 1 147 ? -20.201 -3.478 15.239 1.00 95.81 147 GLU A C 1
ATOM 1102 O O . GLU A 1 147 ? -20.583 -4.572 15.656 1.00 95.81 147 GLU A O 1
ATOM 1107 N N . HIS A 1 148 ? -19.494 -3.358 14.113 1.00 96.81 148 HIS A N 1
ATOM 1108 C CA . HIS A 1 148 ? -19.100 -4.486 13.268 1.00 96.81 148 HIS A CA 1
ATOM 1109 C C . HIS A 1 148 ? -17.637 -4.867 13.450 1.00 96.81 148 HIS A C 1
ATOM 1111 O O . HIS A 1 148 ? -17.297 -6.033 13.265 1.00 96.81 148 HIS A O 1
ATOM 1117 N N . LEU A 1 149 ? -16.783 -3.902 13.785 1.00 96.50 149 LEU A N 1
ATOM 1118 C CA . LEU A 1 149 ? -15.336 -4.048 13.820 1.00 96.50 149 LEU A CA 1
ATOM 1119 C C . LEU A 1 149 ? -14.799 -3.527 15.151 1.00 96.50 149 LEU A C 1
ATOM 1121 O O . LEU A 1 149 ? -14.812 -2.325 15.407 1.00 96.50 149 LEU A O 1
ATOM 1125 N N . GLU A 1 150 ? -14.286 -4.435 15.968 1.00 96.75 150 GLU A N 1
ATOM 1126 C CA . GLU A 1 150 ? -13.639 -4.139 17.241 1.00 96.75 150 GLU A CA 1
ATOM 1127 C C . GLU A 1 150 ? -12.146 -3.965 17.053 1.00 96.75 150 GLU A C 1
ATOM 1129 O O . GLU A 1 150 ? -11.488 -4.848 16.515 1.00 96.75 150 GLU A O 1
ATOM 1134 N N . PHE A 1 151 ? -11.597 -2.853 17.521 1.00 96.38 151 PHE A N 1
ATOM 1135 C CA . PHE A 1 151 ? -10.157 -2.635 17.493 1.00 96.38 151 PHE A CA 1
ATOM 1136 C C . PHE A 1 151 ? -9.448 -3.491 18.552 1.00 96.38 151 PHE A C 1
ATOM 1138 O O . PHE A 1 151 ? -9.776 -3.406 19.732 1.00 96.38 151 PHE A O 1
ATOM 1145 N N . LEU A 1 152 ? -8.455 -4.278 18.132 1.00 95.12 152 LEU A N 1
ATOM 1146 C CA . LEU A 1 152 ? -7.691 -5.172 19.012 1.00 95.12 152 LEU A CA 1
ATOM 1147 C C . LEU A 1 152 ? -6.337 -4.599 19.435 1.00 95.12 152 LEU A C 1
ATOM 1149 O O . LEU A 1 152 ? -5.809 -4.962 20.481 1.00 95.12 152 LEU A O 1
ATOM 1153 N N . GLY A 1 153 ? -5.744 -3.736 18.613 1.00 95.69 153 GLY A N 1
ATOM 1154 C CA . GLY A 1 153 ? -4.407 -3.211 18.856 1.00 95.69 153 GLY A CA 1
ATOM 1155 C C . GLY A 1 153 ? -3.636 -2.942 17.575 1.00 95.69 153 GLY A C 1
ATOM 1156 O O . GLY A 1 153 ? -4.167 -3.018 16.460 1.00 95.69 153 GLY A O 1
ATOM 1157 N N . PHE A 1 154 ? -2.361 -2.619 17.754 1.00 97.31 154 PHE A N 1
ATOM 1158 C CA . PHE A 1 154 ? -1.449 -2.319 16.664 1.00 97.31 154 PHE A CA 1
ATOM 1159 C C . PHE A 1 154 ? -0.411 -3.425 16.489 1.00 97.31 154 PHE A C 1
ATOM 1161 O O . PHE A 1 154 ? -0.144 -4.215 17.396 1.00 97.31 154 PHE A O 1
ATOM 1168 N N . ARG A 1 155 ? 0.201 -3.465 15.309 1.00 96.38 155 ARG A N 1
ATOM 1169 C CA . ARG A 1 155 ? 1.343 -4.325 15.005 1.00 96.38 155 ARG A CA 1
ATOM 1170 C C . ARG A 1 155 ? 2.322 -3.593 14.091 1.00 96.38 155 ARG A C 1
ATOM 1172 O O . ARG A 1 155 ? 1.888 -2.942 13.141 1.00 96.38 155 ARG A O 1
ATOM 1179 N N . ASP A 1 156 ? 3.622 -3.716 14.351 1.00 95.75 156 ASP A N 1
ATOM 1180 C CA . ASP A 1 156 ? 4.653 -3.335 13.374 1.00 95.75 156 ASP A CA 1
ATOM 1181 C C . ASP A 1 156 ? 4.492 -4.245 12.145 1.00 95.75 156 ASP A C 1
ATOM 1183 O O . ASP A 1 156 ? 4.591 -5.471 12.249 1.00 95.75 156 ASP A O 1
ATOM 1187 N N . ALA A 1 157 ? 4.202 -3.663 10.980 1.00 93.56 157 ALA A N 1
ATOM 1188 C CA . ALA A 1 157 ? 3.914 -4.437 9.775 1.00 93.56 157 ALA A CA 1
ATOM 1189 C C . ALA A 1 157 ? 5.116 -5.263 9.286 1.00 93.56 157 ALA A C 1
ATOM 1191 O O . ALA A 1 157 ? 4.916 -6.308 8.666 1.00 93.56 157 ALA A O 1
ATOM 1192 N N . VAL A 1 158 ? 6.335 -4.791 9.563 1.00 93.06 158 VAL A N 1
ATOM 1193 C CA . VAL A 1 158 ? 7.602 -5.366 9.098 1.00 93.06 158 VAL A CA 1
ATOM 1194 C C . VAL A 1 158 ? 8.144 -6.352 10.124 1.00 93.06 158 VAL A C 1
ATOM 1196 O O . VAL A 1 158 ? 8.470 -7.484 9.784 1.00 93.06 158 VAL A O 1
ATOM 1199 N N . ARG A 1 159 ? 8.213 -5.946 11.397 1.00 92.31 159 ARG A N 1
ATOM 1200 C CA . ARG A 1 159 ? 8.805 -6.762 12.477 1.00 92.31 159 ARG A CA 1
ATOM 1201 C C . ARG A 1 159 ? 7.807 -7.688 13.152 1.00 92.31 159 ARG A C 1
ATOM 1203 O O . ARG A 1 159 ? 8.202 -8.561 13.914 1.00 92.31 159 ARG A O 1
ATOM 1210 N N . ARG A 1 160 ? 6.513 -7.510 12.869 1.00 91.50 160 ARG A N 1
ATOM 1211 C CA . ARG A 1 160 ? 5.397 -8.321 13.384 1.00 91.50 160 ARG A CA 1
ATOM 1212 C C . ARG A 1 160 ? 5.178 -8.224 14.895 1.00 91.50 160 ARG A C 1
ATOM 1214 O O . ARG A 1 160 ? 4.327 -8.938 15.421 1.00 91.50 160 ARG A O 1
ATOM 1221 N N . THR A 1 161 ? 5.862 -7.309 15.571 1.00 93.56 161 THR A N 1
ATOM 1222 C CA . THR A 1 161 ? 5.706 -7.058 17.004 1.00 93.56 161 THR A CA 1
ATOM 1223 C C . THR A 1 161 ? 4.340 -6.446 17.295 1.00 93.56 161 THR A C 1
ATOM 1225 O O . THR A 1 161 ? 3.965 -5.443 16.684 1.00 93.56 161 THR A O 1
ATOM 1228 N N . LEU A 1 162 ? 3.586 -7.050 18.218 1.00 95.12 162 LEU A N 1
ATOM 1229 C CA . LEU A 1 162 ? 2.338 -6.477 18.722 1.00 95.12 162 LEU A CA 1
ATOM 1230 C C . LEU A 1 162 ? 2.633 -5.268 19.606 1.00 95.12 162 LEU A C 1
ATOM 1232 O O . LEU A 1 162 ? 3.543 -5.293 20.429 1.00 95.12 162 LEU A O 1
ATOM 1236 N N . ILE A 1 163 ? 1.835 -4.220 19.436 1.00 94.69 163 ILE A N 1
ATOM 1237 C CA . ILE A 1 163 ? 1.978 -2.959 20.155 1.00 94.69 163 ILE A CA 1
ATOM 1238 C C . ILE A 1 163 ? 0.647 -2.678 20.854 1.00 94.69 163 ILE A C 1
ATOM 1240 O O . ILE A 1 163 ? -0.365 -2.426 20.181 1.00 94.69 163 ILE A O 1
ATOM 1244 N N . PRO A 1 164 ? 0.616 -2.732 22.198 1.00 88.62 164 PRO A N 1
ATOM 1245 C CA . PRO A 1 164 ? -0.563 -2.364 22.965 1.00 88.62 164 PRO A CA 1
ATOM 1246 C C . PRO A 1 164 ? -1.025 -0.947 22.619 1.00 88.62 164 PRO A C 1
ATOM 1248 O O . PRO A 1 164 ? -0.211 -0.046 22.430 1.00 88.62 164 PRO A O 1
ATOM 1251 N N . ALA A 1 165 ? -2.339 -0.719 22.584 1.00 85.25 165 ALA A N 1
ATOM 1252 C CA . ALA A 1 165 ? -2.895 0.576 22.186 1.00 85.25 165 ALA A CA 1
ATOM 1253 C C . ALA A 1 165 ? -2.391 1.752 23.047 1.00 85.25 165 ALA A C 1
ATOM 1255 O O . ALA A 1 165 ? -2.180 2.845 22.528 1.00 85.25 165 ALA A O 1
ATOM 1256 N N . GLY A 1 166 ? -2.170 1.521 24.347 1.00 87.69 166 GLY A N 1
ATOM 1257 C CA . GLY A 1 166 ? -1.628 2.519 25.277 1.00 87.69 166 GLY A CA 1
ATOM 1258 C C . GLY A 1 166 ? -0.119 2.762 25.156 1.00 87.69 166 GLY A C 1
ATOM 1259 O O . GLY A 1 166 ? 0.372 3.721 25.736 1.00 87.69 166 GLY A O 1
ATOM 1260 N N . ALA A 1 167 ? 0.601 1.923 24.407 1.00 91.06 167 ALA A N 1
ATOM 1261 C CA . ALA A 1 167 ? 2.044 2.022 24.186 1.00 91.06 167 ALA A CA 1
ATOM 1262 C C . ALA A 1 167 ? 2.398 2.633 22.815 1.00 91.06 167 ALA A C 1
ATOM 1264 O O . ALA A 1 167 ? 3.553 2.602 22.404 1.00 91.06 167 ALA A O 1
ATOM 1265 N N . MET A 1 168 ? 1.409 3.145 22.075 1.00 94.94 168 MET A N 1
ATOM 1266 C CA . MET A 1 168 ? 1.630 3.750 20.764 1.00 94.94 168 MET A CA 1
ATOM 1267 C C . MET A 1 168 ? 2.065 5.216 20.906 1.00 94.94 168 MET A C 1
ATOM 1269 O O . MET A 1 168 ? 1.242 6.095 21.168 1.00 94.94 168 MET A O 1
ATOM 1273 N N . ASP A 1 169 ? 3.354 5.469 20.693 1.00 93.44 169 ASP A N 1
ATOM 1274 C CA . ASP A 1 169 ? 3.993 6.786 20.714 1.00 93.44 169 ASP A CA 1
ATOM 1275 C C . ASP A 1 169 ? 4.877 7.015 19.465 1.00 93.44 169 ASP A C 1
ATOM 1277 O O . ASP A 1 169 ? 4.880 6.210 18.532 1.00 93.44 169 ASP A O 1
ATOM 1281 N N . LYS A 1 170 ? 5.634 8.123 19.426 1.00 89.50 170 LYS A N 1
ATOM 1282 C CA . LYS A 1 170 ? 6.512 8.499 18.296 1.00 89.50 170 LYS A CA 1
ATOM 1283 C C . LYS A 1 170 ? 7.612 7.463 17.986 1.00 89.50 170 LYS A C 1
ATOM 1285 O O . LYS A 1 170 ? 8.131 7.462 16.873 1.00 89.50 170 LYS A O 1
ATOM 1290 N N . GLY A 1 171 ? 7.992 6.617 18.944 1.00 91.56 171 GLY A N 1
ATOM 1291 C CA . GLY A 1 171 ? 9.056 5.617 18.806 1.00 91.56 171 GLY A CA 1
ATOM 1292 C C . GLY A 1 171 ? 8.560 4.172 18.758 1.00 91.56 171 GLY A C 1
ATOM 1293 O O . GLY A 1 171 ? 9.354 3.275 18.486 1.00 91.56 171 GLY A O 1
ATOM 1294 N N . ALA A 1 172 ? 7.266 3.940 18.986 1.00 94.44 172 ALA A N 1
ATOM 1295 C CA . ALA A 1 172 ? 6.685 2.605 19.097 1.00 94.44 172 ALA A CA 1
ATOM 1296 C C . ALA A 1 172 ? 6.865 1.738 17.841 1.00 94.44 172 ALA A C 1
ATOM 1298 O O . ALA A 1 172 ? 6.901 0.512 17.940 1.00 94.44 172 ALA A O 1
ATOM 1299 N N . VAL A 1 173 ? 6.980 2.361 16.661 1.00 96.88 173 VAL A N 1
ATOM 1300 C CA . VAL A 1 173 ? 7.247 1.673 15.392 1.00 96.88 173 VAL A CA 1
ATOM 1301 C C . VAL A 1 173 ? 8.464 2.308 14.727 1.00 96.88 173 VAL A C 1
ATOM 1303 O O . VAL A 1 173 ? 8.380 3.471 14.320 1.00 96.88 173 VAL A O 1
ATOM 1306 N N . PRO A 1 174 ? 9.579 1.573 14.561 1.00 95.69 174 PRO A N 1
ATOM 1307 C CA . PRO A 1 174 ? 10.742 2.095 13.862 1.00 95.69 174 PRO A CA 1
ATOM 1308 C C . PRO A 1 174 ? 10.390 2.399 12.398 1.00 95.69 174 PRO A C 1
ATOM 1310 O O . PRO A 1 174 ? 9.668 1.609 11.775 1.00 95.69 174 PRO A O 1
ATOM 1313 N N . PRO A 1 175 ? 10.920 3.488 11.813 1.00 96.31 175 PRO A N 1
ATOM 1314 C CA . PRO A 1 175 ? 10.800 3.728 10.382 1.00 96.31 175 PRO A CA 1
ATOM 1315 C C . PRO A 1 175 ? 11.307 2.532 9.568 1.00 96.31 175 PRO A C 1
ATOM 1317 O O . PRO A 1 175 ? 12.281 1.871 9.945 1.00 96.31 175 PRO A O 1
ATOM 1320 N N . LEU A 1 176 ? 10.649 2.266 8.438 1.00 94.50 176 LEU A N 1
ATOM 1321 C CA . LEU A 1 176 ? 11.117 1.292 7.458 1.00 94.50 176 LEU A CA 1
ATOM 1322 C C . LEU A 1 176 ? 12.522 1.689 7.001 1.00 94.50 176 LEU A C 1
ATOM 1324 O O . LEU A 1 176 ? 12.742 2.837 6.615 1.00 94.50 176 LEU A O 1
ATOM 1328 N N . ASN A 1 177 ? 13.454 0.742 7.013 1.00 91.38 177 ASN A N 1
ATOM 1329 C CA . ASN A 1 177 ? 14.806 0.961 6.513 1.00 91.38 177 ASN A CA 1
ATOM 1330 C C . ASN A 1 177 ? 15.217 -0.139 5.522 1.00 91.38 177 ASN A C 1
ATOM 1332 O O . ASN A 1 177 ? 14.604 -1.203 5.447 1.00 91.38 177 ASN A O 1
ATOM 1336 N N . CYS A 1 178 ? 16.270 0.114 4.743 1.00 87.56 178 CYS A N 1
ATOM 1337 C CA . CYS A 1 178 ? 16.732 -0.830 3.723 1.00 87.56 178 CYS A CA 1
ATOM 1338 C C . CYS A 1 178 ? 17.268 -2.146 4.311 1.00 87.56 178 CYS A C 1
ATOM 1340 O O . CYS A 1 178 ? 17.181 -3.180 3.649 1.00 87.56 178 CYS A O 1
ATOM 1342 N N . ALA A 1 179 ? 17.798 -2.133 5.540 1.00 91.06 179 ALA A N 1
ATOM 1343 C CA . ALA A 1 179 ? 18.319 -3.340 6.180 1.00 91.06 179 ALA A CA 1
ATOM 1344 C C . ALA A 1 179 ? 17.199 -4.350 6.474 1.00 91.06 179 ALA A C 1
ATOM 1346 O O . ALA A 1 179 ? 17.408 -5.550 6.293 1.00 91.06 179 ALA A O 1
ATOM 1347 N N . ASP A 1 180 ? 15.993 -3.870 6.802 1.00 91.06 180 ASP A N 1
ATOM 1348 C CA . ASP A 1 180 ? 14.802 -4.712 6.980 1.00 91.06 180 ASP A CA 1
ATOM 1349 C C . ASP A 1 180 ? 14.468 -5.530 5.711 1.00 91.06 180 ASP A C 1
ATOM 1351 O O . ASP A 1 180 ? 13.844 -6.588 5.793 1.00 91.06 180 ASP A O 1
ATOM 1355 N N . LEU A 1 181 ? 14.891 -5.053 4.533 1.00 94.12 181 LEU A N 1
ATOM 1356 C CA . LEU A 1 181 ? 14.546 -5.604 3.218 1.00 94.12 181 LEU A CA 1
ATOM 1357 C C . LEU A 1 181 ? 15.719 -6.300 2.514 1.00 94.12 181 LEU A C 1
ATOM 1359 O O . LEU A 1 181 ? 15.562 -6.793 1.392 1.00 94.12 181 LEU A O 1
ATOM 1363 N N . ALA A 1 182 ? 16.891 -6.373 3.152 1.00 94.88 182 ALA A N 1
ATOM 1364 C CA . ALA A 1 182 ? 18.119 -6.865 2.527 1.00 94.88 182 ALA A CA 1
ATOM 1365 C C . ALA A 1 182 ? 17.974 -8.296 1.981 1.00 94.88 182 ALA A C 1
ATOM 1367 O O . ALA A 1 182 ? 18.425 -8.592 0.873 1.00 94.88 182 ALA A O 1
ATOM 1368 N N . ARG A 1 183 ? 17.283 -9.178 2.719 1.00 95.94 183 ARG A N 1
ATOM 1369 C CA . ARG A 1 183 ? 17.055 -10.568 2.289 1.00 95.94 183 ARG A CA 1
ATOM 1370 C C . ARG A 1 183 ? 16.167 -10.662 1.051 1.00 95.94 183 ARG A C 1
ATOM 1372 O O . ARG A 1 183 ? 16.466 -11.442 0.155 1.00 95.94 183 ARG A O 1
ATOM 1379 N N . GLU A 1 184 ? 15.091 -9.877 0.998 1.00 96.88 184 GLU A N 1
ATOM 1380 C CA . GLU A 1 184 ? 14.183 -9.845 -0.155 1.00 96.88 184 GLU A CA 1
ATOM 1381 C C . GLU A 1 184 ? 14.903 -9.317 -1.398 1.00 96.88 184 GLU A C 1
ATOM 1383 O O . GLU A 1 184 ? 14.795 -9.904 -2.475 1.00 96.88 184 GLU A O 1
ATOM 1388 N N . CYS A 1 185 ? 15.708 -8.264 -1.235 1.00 96.56 185 CYS A N 1
ATOM 1389 C CA . CYS A 1 185 ? 16.507 -7.701 -2.319 1.00 96.56 185 CYS A CA 1
ATOM 1390 C C . CYS A 1 185 ? 17.528 -8.720 -2.842 1.00 96.56 185 CYS A C 1
ATOM 1392 O O . CYS A 1 185 ? 17.605 -8.952 -4.048 1.00 96.56 185 CYS A O 1
ATOM 1394 N N . ALA A 1 186 ? 18.277 -9.375 -1.949 1.00 96.81 186 ALA A N 1
ATOM 1395 C CA . ALA A 1 186 ? 19.240 -10.409 -2.323 1.00 96.81 186 ALA A CA 1
ATOM 1396 C C . ALA A 1 186 ? 18.565 -11.588 -3.046 1.00 96.81 186 ALA A C 1
ATOM 1398 O O . ALA A 1 186 ? 19.050 -12.039 -4.086 1.00 96.81 186 ALA A O 1
ATOM 1399 N N . ALA A 1 187 ? 17.413 -12.043 -2.543 1.00 97.31 187 ALA A N 1
ATOM 1400 C CA . ALA A 1 187 ? 16.643 -13.126 -3.146 1.00 97.31 187 ALA A CA 1
ATOM 1401 C C . ALA A 1 187 ? 16.092 -12.768 -4.535 1.00 97.31 187 ALA A C 1
ATOM 1403 O O . ALA A 1 187 ? 16.008 -13.649 -5.390 1.00 97.31 187 ALA A O 1
ATOM 1404 N N . LEU A 1 188 ? 15.737 -11.502 -4.778 1.00 97.25 188 LEU A N 1
ATOM 1405 C CA . LEU A 1 188 ? 15.259 -11.031 -6.079 1.00 97.25 188 LEU A CA 1
ATOM 1406 C C . LEU A 1 188 ? 16.396 -10.889 -7.102 1.00 97.25 188 LEU A C 1
ATOM 1408 O O . LEU A 1 188 ? 16.239 -11.298 -8.249 1.00 97.25 188 LEU A O 1
ATOM 1412 N N . ARG A 1 189 ? 17.559 -10.365 -6.694 1.00 96.81 189 ARG A N 1
ATOM 1413 C CA . ARG A 1 189 ? 18.715 -10.103 -7.581 1.00 96.81 189 ARG A CA 1
ATOM 1414 C C . ARG A 1 189 ? 19.258 -11.346 -8.286 1.00 96.81 189 ARG A C 1
ATOM 1416 O O . ARG A 1 189 ? 19.811 -11.247 -9.379 1.00 96.81 189 ARG A O 1
ATOM 1423 N N . VAL A 1 190 ? 19.119 -12.519 -7.671 1.00 97.31 190 VAL A N 1
ATOM 1424 C CA . VAL A 1 190 ? 19.586 -13.784 -8.261 1.00 97.31 190 VAL A CA 1
ATOM 1425 C C . VAL A 1 190 ? 18.598 -14.376 -9.273 1.00 97.31 190 VAL A C 1
ATOM 1427 O O . VAL A 1 190 ? 18.936 -15.333 -9.972 1.00 97.31 190 VAL A O 1
ATOM 1430 N N . ARG A 1 191 ? 17.381 -13.826 -9.379 1.00 97.38 191 ARG A N 1
ATOM 1431 C CA . ARG A 1 191 ? 16.334 -14.317 -10.284 1.00 97.38 191 ARG A CA 1
ATOM 1432 C C . ARG A 1 191 ? 16.528 -13.749 -11.682 1.00 97.38 191 ARG A C 1
ATOM 1434 O O . ARG A 1 191 ? 16.761 -12.562 -11.855 1.00 97.38 191 ARG A O 1
ATOM 1441 N N . THR A 1 192 ? 16.389 -14.606 -12.686 1.00 97.56 192 THR A N 1
ATOM 1442 C CA . THR A 1 192 ? 16.368 -14.219 -14.107 1.00 97.56 192 THR A CA 1
ATOM 1443 C C . THR A 1 192 ? 14.951 -14.050 -14.648 1.00 97.56 192 THR A C 1
ATOM 1445 O O . THR A 1 192 ? 14.777 -13.487 -15.724 1.00 97.56 192 THR A O 1
ATOM 1448 N N . GLN A 1 193 ? 13.956 -14.553 -13.917 1.00 98.19 193 GLN A N 1
ATOM 1449 C CA . GLN A 1 193 ? 12.535 -14.436 -14.212 1.00 98.19 193 GLN A CA 1
ATOM 1450 C C . GLN A 1 193 ? 11.771 -14.277 -12.897 1.00 98.19 193 GLN A C 1
ATOM 1452 O O . GLN A 1 193 ? 12.093 -14.940 -11.907 1.00 98.19 193 GLN A O 1
ATOM 1457 N N . TRP A 1 194 ? 10.796 -13.377 -12.884 1.00 98.19 194 TRP A N 1
ATOM 1458 C CA . TRP A 1 194 ? 10.024 -13.004 -11.698 1.00 98.19 194 TRP A CA 1
ATOM 1459 C C . TRP A 1 194 ? 8.728 -12.305 -12.121 1.00 98.19 194 TRP A C 1
ATOM 1461 O O . TRP A 1 194 ? 8.558 -11.953 -13.292 1.00 98.19 194 TRP A O 1
ATOM 1471 N N . HIS A 1 195 ? 7.797 -12.107 -11.187 1.00 98.31 195 HIS A N 1
ATOM 1472 C CA . HIS A 1 195 ? 6.505 -11.502 -11.505 1.00 98.31 195 HIS A CA 1
ATOM 1473 C C . HIS A 1 195 ? 6.186 -10.273 -10.654 1.00 98.31 195 HIS A C 1
ATOM 1475 O O . HIS A 1 195 ? 6.522 -10.207 -9.475 1.00 98.31 195 HIS A O 1
ATOM 1481 N N . ILE A 1 196 ? 5.442 -9.327 -11.235 1.00 98.00 196 ILE A N 1
ATOM 1482 C CA . ILE A 1 196 ? 4.753 -8.261 -10.494 1.00 98.00 196 ILE A CA 1
ATOM 1483 C C . ILE A 1 196 ? 3.264 -8.560 -10.537 1.00 98.00 196 ILE A C 1
ATOM 1485 O O . ILE A 1 196 ? 2.636 -8.481 -11.592 1.00 98.00 196 ILE A O 1
ATOM 1489 N N . HIS A 1 197 ? 2.680 -8.881 -9.389 1.00 97.00 197 HIS A N 1
ATOM 1490 C CA . HIS A 1 197 ? 1.237 -9.038 -9.260 1.00 97.00 197 HIS A CA 1
ATOM 1491 C C . HIS A 1 197 ? 0.637 -7.815 -8.569 1.00 97.00 197 HIS A C 1
ATOM 1493 O O . HIS A 1 197 ? 0.805 -7.642 -7.362 1.00 97.00 197 HIS A O 1
ATOM 1499 N N . PHE A 1 198 ? -0.079 -6.979 -9.320 1.00 95.19 198 PHE A N 1
ATOM 1500 C CA . PHE A 1 198 ? -0.804 -5.828 -8.788 1.00 95.19 198 PHE A CA 1
ATOM 1501 C C . PHE A 1 198 ? -2.008 -6.303 -7.974 1.00 95.19 198 PHE A C 1
ATOM 1503 O O . PHE A 1 198 ? -3.041 -6.686 -8.523 1.00 95.19 198 PHE A O 1
ATOM 1510 N N . VAL A 1 199 ? -1.852 -6.275 -6.650 1.00 90.88 199 VAL A N 1
ATOM 1511 C CA . VAL A 1 199 ? -2.882 -6.658 -5.671 1.00 90.88 199 VAL A CA 1
ATOM 1512 C C . VAL A 1 199 ? -3.905 -5.544 -5.442 1.00 90.88 199 VAL A C 1
ATOM 1514 O O . VAL A 1 199 ? -4.957 -5.781 -4.851 1.00 90.88 199 VAL A O 1
ATOM 1517 N N . SER A 1 200 ? -3.620 -4.335 -5.929 1.00 92.38 200 SER A N 1
ATOM 1518 C CA . SER A 1 200 ? -4.590 -3.255 -6.061 1.00 92.38 200 SER A CA 1
ATOM 1519 C C . SER A 1 200 ? -4.360 -2.456 -7.348 1.00 92.38 200 SER A C 1
ATOM 1521 O O . SER A 1 200 ? -3.238 -2.448 -7.862 1.00 92.38 200 SER A O 1
ATOM 1523 N N . PRO A 1 201 ? -5.386 -1.757 -7.876 1.00 95.06 201 PRO A N 1
ATOM 1524 C CA . PRO A 1 201 ? -5.260 -1.058 -9.149 1.00 95.06 201 PRO A CA 1
ATOM 1525 C C . PRO A 1 201 ? -4.136 -0.022 -9.134 1.00 95.06 201 PRO A C 1
ATOM 1527 O O . PRO A 1 201 ? -4.119 0.892 -8.307 1.00 95.06 201 PRO A O 1
ATOM 1530 N N . LEU A 1 202 ? -3.204 -0.136 -10.075 1.00 97.12 202 LEU A N 1
ATOM 1531 C CA . LEU A 1 202 ? -2.134 0.819 -10.311 1.00 97.12 202 LEU A CA 1
ATOM 1532 C C . LEU A 1 202 ? -2.662 2.019 -11.094 1.00 97.12 202 LEU A C 1
ATOM 1534 O O . LEU A 1 202 ? -3.021 1.915 -12.266 1.00 97.12 202 LEU A O 1
ATOM 1538 N N . ARG A 1 203 ? -2.655 3.193 -10.461 1.00 96.62 203 ARG A N 1
ATOM 1539 C CA . ARG A 1 203 ? -3.013 4.465 -11.101 1.00 96.62 203 ARG A CA 1
ATOM 1540 C C . ARG A 1 203 ? -1.760 5.302 -11.370 1.00 96.62 203 ARG A C 1
ATOM 1542 O O . ARG A 1 203 ? -1.501 6.305 -10.698 1.00 96.62 203 ARG A O 1
ATOM 1549 N N . LEU A 1 204 ? -0.965 4.846 -12.335 1.00 97.19 204 LEU A N 1
ATOM 1550 C CA . LEU A 1 204 ? 0.292 5.464 -12.765 1.00 97.19 204 LEU A CA 1
ATOM 1551 C C . LEU A 1 204 ? 0.035 6.440 -13.917 1.00 97.19 204 LEU A C 1
ATOM 1553 O O . LEU A 1 204 ? -0.624 6.076 -14.884 1.00 97.19 204 LEU A O 1
ATOM 1557 N N . THR A 1 205 ? 0.489 7.689 -13.814 1.00 96.38 205 THR A N 1
ATOM 1558 C CA . THR A 1 205 ? 0.334 8.665 -14.908 1.00 96.38 205 THR A CA 1
ATOM 1559 C C . THR A 1 205 ? 1.288 8.363 -16.049 1.00 96.38 205 THR A C 1
ATOM 1561 O O . THR A 1 205 ? 2.406 7.935 -15.785 1.00 96.38 205 THR A O 1
ATOM 1564 N N . LEU A 1 206 ? 0.889 8.663 -17.287 1.00 95.50 206 LEU A N 1
ATOM 1565 C CA . LEU A 1 206 ? 1.805 8.595 -18.428 1.00 95.50 206 LEU A CA 1
ATOM 1566 C C . LEU A 1 206 ? 3.040 9.493 -18.213 1.00 95.50 206 LEU A C 1
ATOM 1568 O O . LEU A 1 206 ? 2.909 10.541 -17.554 1.00 95.50 206 LEU A O 1
ATOM 1572 N N . PRO A 1 207 ? 4.206 9.117 -18.776 1.00 93.12 207 PRO A N 1
ATOM 1573 C CA . PRO A 1 207 ? 5.401 9.954 -18.774 1.00 93.12 207 PRO A CA 1
ATOM 1574 C C . PRO A 1 207 ? 5.139 11.375 -19.290 1.00 93.12 207 PRO A C 1
ATOM 1576 O O . PRO A 1 207 ? 4.179 11.641 -20.025 1.00 93.12 207 PRO A O 1
ATOM 1579 N N . ALA A 1 208 ? 6.006 12.314 -18.908 1.00 89.69 208 ALA A N 1
ATOM 1580 C CA . ALA A 1 208 ? 5.971 13.663 -19.464 1.00 89.69 208 ALA A CA 1
ATOM 1581 C C . ALA A 1 208 ? 6.109 13.615 -21.000 1.00 89.69 208 ALA A C 1
ATOM 1583 O O . ALA A 1 208 ? 6.788 12.752 -21.545 1.00 89.69 208 ALA A O 1
ATOM 1584 N N . GLY A 1 209 ? 5.415 14.508 -21.708 1.00 88.50 209 GLY A N 1
ATOM 1585 C CA . GLY A 1 209 ? 5.398 14.532 -23.179 1.00 88.50 209 GLY A CA 1
ATOM 1586 C C . GLY A 1 209 ? 4.418 13.551 -23.838 1.00 88.50 209 GLY A C 1
ATOM 1587 O O . GLY A 1 209 ? 3.888 13.861 -24.897 1.00 88.50 209 GLY A O 1
ATOM 1588 N N . GLN A 1 210 ? 4.046 12.443 -23.185 1.00 87.75 210 GLN A N 1
ATOM 1589 C CA . GLN A 1 210 ? 3.080 11.469 -23.732 1.00 87.75 210 GLN A CA 1
ATOM 1590 C C . GLN A 1 210 ? 1.609 11.828 -23.450 1.00 87.75 210 GLN A C 1
ATOM 1592 O O . GLN A 1 210 ? 0.713 11.003 -23.592 1.00 87.75 210 GLN A O 1
ATOM 1597 N N . LYS A 1 211 ? 1.342 13.069 -23.025 1.00 83.56 211 LYS A N 1
ATOM 1598 C CA . LYS A 1 211 ? -0.006 13.554 -22.677 1.00 83.56 211 LYS A CA 1
ATOM 1599 C C . LYS A 1 211 ? -0.724 14.272 -23.825 1.00 83.56 211 LYS A C 1
ATOM 1601 O O . LYS A 1 211 ? -1.820 14.796 -23.625 1.00 83.56 211 LYS A O 1
ATOM 1606 N N . ALA A 1 212 ? -0.107 14.334 -25.002 1.00 80.06 212 ALA A N 1
ATOM 1607 C CA . ALA A 1 212 ? -0.696 14.967 -26.174 1.00 80.06 212 ALA A CA 1
ATOM 1608 C C . ALA A 1 212 ? -1.938 14.191 -26.645 1.00 80.06 212 ALA A C 1
ATOM 1610 O O . ALA A 1 212 ? -1.923 12.966 -26.707 1.00 80.06 212 ALA A O 1
ATOM 1611 N N . GLY A 1 213 ? -3.018 14.907 -26.968 1.00 79.06 213 GLY A N 1
ATOM 1612 C CA . GLY A 1 213 ? -4.234 14.302 -27.526 1.00 79.06 213 GLY A CA 1
ATOM 1613 C C . GLY A 1 213 ? -5.129 13.557 -26.530 1.00 79.06 213 GLY A C 1
ATOM 1614 O O . GLY A 1 213 ? -6.056 12.880 -26.961 1.00 79.06 213 GLY A O 1
ATOM 1615 N N . ILE A 1 214 ? -4.896 13.686 -25.219 1.00 85.00 214 ILE A N 1
ATOM 1616 C CA . ILE A 1 214 ? -5.763 13.093 -24.193 1.00 85.00 214 ILE A CA 1
ATOM 1617 C C . ILE A 1 214 ? -7.147 13.751 -24.209 1.00 85.00 214 ILE A C 1
ATOM 1619 O O . ILE A 1 214 ? -7.265 14.959 -23.995 1.00 85.00 214 ILE A O 1
ATOM 1623 N N . GLN A 1 215 ? -8.192 12.941 -24.371 1.00 83.44 215 GLN A N 1
ATOM 1624 C CA . GLN A 1 215 ? -9.584 13.393 -24.410 1.00 83.44 215 GLN A CA 1
ATOM 1625 C C . GLN A 1 215 ? -10.328 13.082 -23.105 1.00 83.44 215 GLN A C 1
ATOM 1627 O O . GLN A 1 215 ? -11.277 13.775 -22.740 1.00 83.44 215 GLN A O 1
ATOM 1632 N N . THR A 1 216 ? -9.882 12.068 -22.361 1.00 86.44 216 THR A N 1
ATOM 1633 C CA . THR A 1 216 ? -10.539 11.584 -21.140 1.00 86.44 216 THR A CA 1
ATOM 1634 C C . THR A 1 216 ? -9.595 11.556 -19.935 1.00 86.44 216 THR A C 1
ATOM 1636 O O . THR A 1 216 ? -8.376 11.473 -20.070 1.00 86.44 216 THR A O 1
ATOM 1639 N N . ASP A 1 217 ? -10.136 11.581 -18.706 1.00 85.00 217 ASP A N 1
ATOM 1640 C CA . ASP A 1 217 ? -9.290 11.465 -17.501 1.00 85.00 217 ASP A CA 1
ATOM 1641 C C . ASP A 1 217 ? -8.556 10.113 -17.443 1.00 85.00 217 ASP A C 1
ATOM 1643 O O . ASP A 1 217 ? -7.434 10.043 -16.948 1.00 85.00 217 ASP A O 1
ATOM 1647 N N . ARG A 1 218 ? -9.156 9.050 -17.997 1.00 89.12 218 ARG A N 1
ATOM 1648 C CA . ARG A 1 218 ? -8.578 7.699 -18.039 1.00 89.12 218 ARG A CA 1
ATOM 1649 C C . ARG A 1 218 ? -7.305 7.632 -18.883 1.00 89.12 218 ARG A C 1
ATOM 1651 O O . ARG A 1 218 ? -6.344 6.997 -18.465 1.00 89.12 218 ARG A O 1
ATOM 1658 N N . GLU A 1 219 ? -7.274 8.313 -20.024 1.00 90.56 219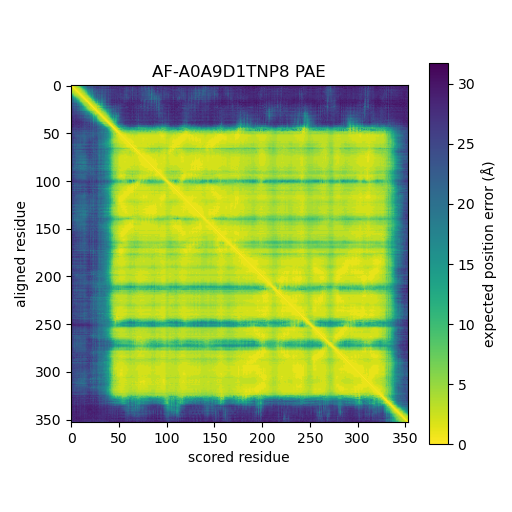 GLU A N 1
ATOM 1659 C CA . GLU A 1 219 ? -6.124 8.333 -20.943 1.00 90.56 219 GLU A CA 1
ATOM 1660 C C . GLU A 1 219 ? -4.894 9.049 -20.366 1.00 90.56 219 GLU A C 1
ATOM 1662 O O . GLU A 1 219 ? -3.806 8.945 -20.915 1.00 90.56 219 GLU A O 1
ATOM 1667 N N . ARG A 1 220 ? -5.021 9.733 -19.221 1.00 93.69 220 ARG A N 1
ATOM 1668 C CA . ARG A 1 220 ? -3.884 10.322 -18.486 1.00 93.69 220 ARG A CA 1
ATOM 1669 C C . ARG A 1 220 ? -3.011 9.290 -17.782 1.00 93.69 220 ARG A C 1
ATOM 1671 O O . ARG A 1 220 ? -1.956 9.652 -17.247 1.00 93.69 220 ARG A O 1
ATOM 1678 N N . PHE A 1 221 ? -3.459 8.041 -17.729 1.00 96.19 221 PHE A N 1
ATOM 1679 C CA . PHE A 1 221 ? -2.824 6.966 -16.984 1.00 96.19 221 PHE A CA 1
ATOM 1680 C C . PHE A 1 221 ? -2.297 5.877 -17.918 1.00 96.19 221 PHE A C 1
ATOM 1682 O O . PHE A 1 221 ? -2.877 5.606 -18.968 1.00 96.19 221 PHE A O 1
ATOM 1689 N N . CYS A 1 222 ? -1.197 5.244 -17.513 1.00 96.69 222 CYS A N 1
ATOM 1690 C CA . CYS A 1 222 ? -0.618 4.097 -18.198 1.00 96.69 222 CYS A CA 1
ATOM 1691 C C . CYS A 1 222 ? -1.680 3.000 -18.341 1.00 96.69 222 CYS A C 1
ATOM 1693 O O . CYS A 1 222 ? -2.249 2.533 -17.352 1.00 96.69 222 CYS A O 1
ATOM 1695 N N . SER A 1 223 ? -1.964 2.604 -19.581 1.00 96.44 223 SER A N 1
ATOM 1696 C CA . SER A 1 223 ? -2.891 1.515 -19.876 1.00 96.44 223 SER A CA 1
ATOM 1697 C C . SER A 1 223 ? -2.218 0.151 -19.685 1.00 96.44 223 SER A C 1
ATOM 1699 O O . SER A 1 223 ? -0.994 0.052 -19.604 1.00 96.44 223 SER A O 1
ATOM 1701 N N . ALA A 1 224 ? -3.017 -0.921 -19.662 1.00 96.75 224 ALA A N 1
ATOM 1702 C CA . ALA A 1 224 ? -2.502 -2.293 -19.669 1.00 96.75 224 ALA A CA 1
ATOM 1703 C C . ALA A 1 224 ? -1.562 -2.547 -20.861 1.00 96.75 224 ALA A C 1
ATOM 1705 O O . ALA A 1 224 ? -0.516 -3.163 -20.696 1.00 96.75 224 ALA A O 1
ATOM 1706 N N . ARG A 1 225 ? -1.917 -2.011 -22.038 1.00 96.75 225 ARG A N 1
ATOM 1707 C CA . ARG A 1 225 ? -1.104 -2.094 -23.253 1.00 96.75 225 ARG A CA 1
ATOM 1708 C C . ARG A 1 225 ? 0.210 -1.328 -23.114 1.00 96.75 225 ARG A C 1
ATOM 1710 O O . ARG A 1 225 ? 1.257 -1.865 -23.435 1.00 96.75 225 ARG A O 1
ATOM 1717 N N . TRP A 1 226 ? 0.160 -0.103 -22.587 1.00 96.75 226 TRP A N 1
ATOM 1718 C CA . TRP A 1 226 ? 1.365 0.703 -22.379 1.00 96.75 226 TRP A CA 1
ATOM 1719 C C . TRP A 1 226 ? 2.353 -0.001 -21.442 1.00 96.75 226 TRP A C 1
ATOM 1721 O O . TRP A 1 226 ? 3.525 -0.109 -21.769 1.00 96.75 226 TRP A O 1
ATOM 1731 N N . LEU A 1 227 ? 1.877 -0.557 -20.322 1.00 97.00 227 LEU A N 1
ATOM 1732 C CA . LEU A 1 227 ? 2.727 -1.309 -19.388 1.00 97.00 227 LEU A CA 1
ATOM 1733 C C . LEU A 1 227 ? 3.310 -2.597 -19.988 1.00 97.00 227 LEU A C 1
ATOM 1735 O O . LEU A 1 227 ? 4.326 -3.075 -19.496 1.00 97.00 227 LEU A O 1
ATOM 1739 N N . ALA A 1 228 ? 2.653 -3.172 -20.997 1.00 96.88 228 ALA A N 1
ATOM 1740 C CA . ALA A 1 228 ? 3.102 -4.385 -21.667 1.00 96.88 228 ALA A CA 1
ATOM 1741 C C . ALA A 1 228 ? 4.119 -4.108 -22.785 1.00 96.88 228 ALA A C 1
ATOM 1743 O O . ALA A 1 228 ? 5.008 -4.920 -23.002 1.00 96.88 228 ALA A O 1
ATOM 1744 N N . GLU A 1 229 ? 3.963 -2.994 -23.508 1.00 96.19 229 GLU A N 1
ATOM 1745 C CA . GLU A 1 229 ? 4.690 -2.731 -24.759 1.00 96.19 229 GLU A CA 1
ATOM 1746 C C . GLU A 1 229 ? 5.761 -1.638 -24.634 1.00 96.19 229 GLU A C 1
ATOM 1748 O O . GLU A 1 229 ? 6.680 -1.598 -25.450 1.00 96.19 229 GLU A O 1
ATOM 1753 N N . ALA A 1 230 ? 5.658 -0.726 -23.658 1.00 95.25 230 ALA A N 1
ATOM 1754 C CA . ALA A 1 230 ? 6.602 0.382 -23.546 1.00 95.25 230 ALA A CA 1
ATOM 1755 C C . ALA A 1 230 ? 7.976 -0.116 -23.047 1.00 95.25 230 ALA A C 1
ATOM 1757 O O . ALA A 1 230 ? 8.044 -0.705 -21.963 1.00 95.25 230 ALA A O 1
ATOM 1758 N N . PRO A 1 231 ? 9.081 0.153 -23.775 1.00 92.00 231 PRO A N 1
ATOM 1759 C CA . PRO A 1 231 ? 10.421 -0.301 -23.385 1.00 92.00 231 PRO A CA 1
ATOM 1760 C C . PRO A 1 231 ? 10.867 0.197 -22.004 1.00 92.00 231 PRO A C 1
ATOM 1762 O O . PRO A 1 231 ? 11.646 -0.454 -21.317 1.00 92.00 231 PRO A O 1
ATOM 1765 N N . ASP A 1 232 ? 10.363 1.355 -21.583 1.00 92.44 232 ASP A N 1
ATOM 1766 C CA . ASP A 1 232 ? 10.672 2.016 -20.319 1.00 92.44 232 ASP A CA 1
ATOM 1767 C C . ASP A 1 232 ? 9.605 1.790 -19.234 1.00 92.44 232 ASP A C 1
ATOM 1769 O O . ASP A 1 232 ? 9.672 2.416 -18.173 1.00 92.44 232 ASP A O 1
ATOM 1773 N N . ALA A 1 233 ? 8.639 0.885 -19.448 1.00 95.12 233 ALA A N 1
ATOM 1774 C CA . ALA A 1 233 ? 7.525 0.658 -18.523 1.00 95.12 233 ALA A CA 1
ATOM 1775 C C . ALA A 1 233 ? 7.983 0.354 -17.088 1.00 95.12 233 ALA A C 1
ATOM 1777 O O . ALA A 1 233 ? 7.449 0.925 -16.131 1.00 95.12 233 ALA A O 1
ATOM 1778 N N . LEU A 1 234 ? 8.983 -0.524 -16.931 1.00 96.19 234 LEU A N 1
ATOM 1779 C CA . LEU A 1 234 ? 9.524 -0.892 -15.620 1.00 96.19 234 LEU A CA 1
ATOM 1780 C C . LEU A 1 234 ? 10.268 0.279 -14.977 1.00 96.19 234 LEU A C 1
ATOM 1782 O O . LEU A 1 234 ? 9.980 0.614 -13.832 1.00 96.19 234 LEU A O 1
ATOM 1786 N N . SER A 1 235 ? 11.154 0.954 -15.711 1.00 94.62 235 SER A N 1
ATOM 1787 C CA . SER A 1 235 ? 11.862 2.148 -15.225 1.00 94.62 235 SER A CA 1
ATOM 1788 C C . SER A 1 235 ? 10.882 3.220 -14.739 1.00 94.62 235 SER A C 1
ATOM 1790 O O . SER A 1 235 ? 11.027 3.762 -13.643 1.00 94.62 235 SER A O 1
ATOM 1792 N N . HIS A 1 236 ? 9.827 3.478 -15.518 1.00 95.31 236 HIS A N 1
ATOM 1793 C CA . HIS A 1 236 ? 8.788 4.447 -15.177 1.00 95.31 236 HIS A CA 1
ATOM 1794 C C . HIS A 1 236 ? 8.003 4.040 -13.926 1.00 95.31 236 HIS A C 1
ATOM 1796 O O . HIS A 1 236 ? 7.763 4.878 -13.055 1.00 95.31 236 HIS A O 1
ATOM 1802 N N . LEU A 1 237 ? 7.640 2.760 -13.791 1.00 96.69 237 LEU A N 1
ATOM 1803 C CA . LEU A 1 237 ? 7.005 2.228 -12.581 1.00 96.69 237 LEU A CA 1
ATOM 1804 C C . LEU A 1 237 ? 7.899 2.423 -11.345 1.00 96.69 237 LEU A C 1
ATOM 1806 O O . LEU A 1 237 ? 7.428 2.931 -10.325 1.00 96.69 237 LEU A O 1
ATOM 1810 N N . LEU A 1 238 ? 9.181 2.062 -11.441 1.00 95.50 238 LEU A N 1
ATOM 1811 C CA . LEU A 1 238 ? 10.147 2.148 -10.339 1.00 95.50 238 LEU A CA 1
ATOM 1812 C C . LEU A 1 238 ? 10.454 3.594 -9.933 1.00 95.50 238 LEU A C 1
ATOM 1814 O O . LEU A 1 238 ? 10.622 3.882 -8.745 1.00 95.50 238 LEU A O 1
ATOM 1818 N N . GLY A 1 239 ? 10.441 4.520 -10.894 1.00 95.00 239 GLY A N 1
ATOM 1819 C CA . GLY A 1 239 ? 10.541 5.956 -10.637 1.00 95.00 239 GLY A CA 1
ATOM 1820 C C . GLY A 1 239 ? 9.328 6.563 -9.932 1.00 95.00 239 GLY A C 1
ATOM 1821 O O . GLY A 1 239 ? 9.418 7.688 -9.449 1.00 95.00 239 GLY A O 1
ATOM 1822 N N . HIS A 1 240 ? 8.218 5.828 -9.829 1.00 96.25 240 HIS A N 1
ATOM 1823 C CA . HIS A 1 240 ? 6.989 6.279 -9.172 1.00 96.25 240 HIS A CA 1
ATOM 1824 C C . HIS A 1 240 ? 6.662 5.526 -7.879 1.00 96.25 240 HIS A C 1
ATOM 1826 O O . HIS A 1 240 ? 5.557 5.704 -7.349 1.00 96.25 240 HIS A O 1
ATOM 1832 N N . VAL A 1 241 ? 7.587 4.709 -7.357 1.00 96.69 241 VAL A N 1
ATOM 1833 C CA . VAL A 1 241 ? 7.483 4.161 -5.995 1.00 96.69 241 VAL A CA 1
ATOM 1834 C C . VAL A 1 241 ? 7.431 5.327 -5.009 1.00 96.69 241 VAL A C 1
ATOM 1836 O O . VAL A 1 241 ? 8.244 6.249 -5.061 1.00 96.69 241 VAL A O 1
ATOM 1839 N N . ARG A 1 242 ? 6.431 5.325 -4.129 1.00 95.56 242 ARG A N 1
ATOM 1840 C CA . ARG A 1 242 ? 6.178 6.448 -3.217 1.00 95.56 242 ARG A CA 1
ATOM 1841 C C . ARG A 1 242 ? 7.276 6.557 -2.165 1.00 95.56 242 ARG A C 1
ATOM 1843 O O . ARG A 1 242 ? 7.872 5.555 -1.795 1.00 95.56 242 ARG A O 1
ATOM 1850 N N . ARG A 1 243 ? 7.467 7.771 -1.634 1.00 93.50 243 ARG A N 1
ATOM 1851 C CA . ARG A 1 243 ? 8.404 8.081 -0.531 1.00 93.50 243 ARG A CA 1
ATOM 1852 C C . ARG A 1 243 ? 9.879 7.794 -0.849 1.00 93.50 243 ARG A C 1
ATOM 1854 O O . ARG A 1 243 ? 10.702 7.850 0.057 1.00 93.50 243 ARG A O 1
ATOM 1861 N N . LEU A 1 244 ? 10.215 7.543 -2.114 1.00 92.44 244 LEU A N 1
ATOM 1862 C CA . LEU A 1 244 ? 11.592 7.453 -2.595 1.00 92.44 244 LEU A CA 1
ATOM 1863 C C . LEU A 1 244 ? 11.955 8.702 -3.389 1.00 92.44 244 LEU A C 1
ATOM 1865 O O . LEU A 1 244 ? 11.092 9.331 -4.009 1.00 92.44 244 LEU A O 1
ATOM 1869 N N . SER A 1 245 ? 13.244 9.031 -3.405 1.00 88.75 245 SER A N 1
ATOM 1870 C CA . SER A 1 245 ? 13.783 9.982 -4.372 1.00 88.75 245 SER A CA 1
ATOM 1871 C C . SER A 1 245 ? 13.476 9.531 -5.811 1.00 88.75 245 SER A C 1
ATOM 1873 O O . SER A 1 245 ? 13.338 8.325 -6.071 1.00 88.75 245 SER A O 1
ATOM 1875 N N . PRO A 1 246 ? 13.370 10.473 -6.771 1.00 85.69 246 PRO A N 1
ATOM 1876 C CA . PRO A 1 246 ? 13.223 10.133 -8.182 1.00 85.69 246 PRO A CA 1
ATOM 1877 C C . PRO A 1 246 ? 14.262 9.102 -8.634 1.00 85.69 246 PRO A C 1
ATOM 1879 O O . PRO A 1 246 ? 15.369 9.037 -8.097 1.00 85.69 246 PRO A O 1
ATOM 1882 N N . TRP A 1 247 ? 13.890 8.266 -9.603 1.00 83.75 247 TRP A N 1
ATOM 1883 C CA . TRP A 1 247 ? 14.830 7.336 -10.221 1.00 83.75 247 TRP A CA 1
ATOM 1884 C C . TRP A 1 247 ? 15.911 8.124 -10.959 1.00 83.75 247 TRP A C 1
ATOM 1886 O O . TRP A 1 247 ? 15.608 8.827 -11.921 1.00 83.75 247 TRP A O 1
ATOM 1896 N N . ALA A 1 248 ? 17.145 8.021 -10.472 1.00 73.81 248 ALA A N 1
ATOM 1897 C CA . ALA A 1 248 ? 18.326 8.631 -11.079 1.00 73.81 248 ALA A CA 1
ATOM 1898 C C . ALA A 1 248 ? 19.250 7.590 -11.730 1.00 73.81 248 ALA A C 1
ATOM 1900 O O . ALA A 1 248 ? 20.214 7.966 -12.394 1.00 73.81 248 ALA A O 1
ATOM 1901 N N . GLY A 1 249 ? 18.963 6.297 -11.545 1.00 66.69 249 GLY A N 1
ATOM 1902 C CA . GLY A 1 249 ? 19.707 5.223 -12.185 1.00 66.69 249 GLY A CA 1
ATOM 1903 C C . GLY A 1 249 ? 19.556 5.235 -13.711 1.00 66.69 249 GLY A C 1
ATOM 1904 O O . GLY A 1 249 ? 18.657 5.898 -14.250 1.00 66.69 249 GLY A O 1
ATOM 1905 N N . PRO A 1 250 ? 20.387 4.458 -14.427 1.00 68.81 250 PRO A N 1
ATOM 1906 C CA . PRO A 1 250 ? 20.139 4.176 -15.837 1.00 68.81 250 PRO A CA 1
ATOM 1907 C C . PRO A 1 250 ? 18.719 3.610 -16.006 1.00 68.81 250 PRO A C 1
ATOM 1909 O O . PRO A 1 250 ? 18.115 3.156 -15.022 1.00 68.81 250 PRO A O 1
ATOM 1912 N N . PRO A 1 251 ? 18.151 3.601 -17.227 1.00 75.69 251 PRO A N 1
ATOM 1913 C CA . PRO A 1 251 ? 16.997 2.751 -17.515 1.00 75.69 251 PRO A CA 1
ATOM 1914 C C . PRO A 1 251 ? 17.223 1.368 -16.893 1.00 75.69 251 PRO A C 1
ATOM 1916 O O . PRO A 1 251 ? 18.371 0.973 -16.716 1.00 75.69 251 PRO A O 1
ATOM 1919 N N . ALA A 1 252 ? 16.170 0.651 -16.509 1.00 75.44 252 ALA A N 1
ATOM 1920 C CA . ALA A 1 252 ? 16.276 -0.685 -15.931 1.00 75.44 252 ALA A CA 1
ATOM 1921 C C . ALA A 1 252 ? 16.869 -1.683 -16.952 1.00 75.44 252 ALA A C 1
ATOM 1923 O O . ALA A 1 252 ? 16.172 -2.519 -17.520 1.00 75.44 252 ALA A O 1
ATOM 1924 N N . GLU A 1 253 ? 18.161 -1.535 -17.230 1.00 73.81 253 GLU A N 1
ATOM 1925 C CA . GLU A 1 253 ? 18.897 -2.171 -18.301 1.00 73.81 253 GLU A CA 1
ATOM 1926 C C . GLU A 1 253 ? 18.934 -3.667 -18.036 1.00 73.81 253 GLU A C 1
ATOM 1928 O O . GLU A 1 253 ? 19.192 -4.129 -16.922 1.00 73.81 253 GLU A O 1
ATOM 1933 N N . GLY A 1 254 ? 18.611 -4.432 -19.074 1.00 84.94 254 GLY A N 1
ATOM 1934 C CA . GLY A 1 254 ? 18.495 -5.879 -18.977 1.00 84.94 254 GLY A CA 1
ATOM 1935 C C . GLY A 1 254 ? 17.222 -6.376 -18.292 1.00 84.94 254 GLY A C 1
ATOM 1936 O O . GLY A 1 254 ? 17.084 -7.590 -18.189 1.00 84.94 254 GLY A O 1
ATOM 1937 N N . LEU A 1 255 ? 16.301 -5.502 -17.857 1.00 95.12 255 LEU A N 1
ATOM 1938 C CA . LEU A 1 255 ? 14.953 -5.901 -17.442 1.00 95.12 255 LEU A CA 1
ATOM 1939 C C . LEU A 1 255 ? 13.961 -5.718 -18.590 1.00 95.12 255 LEU A C 1
ATOM 1941 O O . LEU A 1 255 ? 13.948 -4.680 -19.248 1.00 95.12 255 LEU A O 1
ATOM 1945 N N . ALA A 1 256 ? 13.090 -6.702 -18.792 1.00 95.69 256 ALA A N 1
ATOM 1946 C CA . ALA A 1 256 ? 12.046 -6.639 -19.808 1.00 95.69 256 ALA A CA 1
ATOM 1947 C C . ALA A 1 256 ? 10.720 -7.199 -19.289 1.00 95.69 256 ALA A C 1
ATOM 1949 O O . ALA A 1 256 ? 10.684 -8.036 -18.384 1.00 95.69 256 ALA A O 1
ATOM 1950 N N . VAL A 1 257 ? 9.620 -6.726 -19.877 1.00 97.19 257 VAL A N 1
ATOM 1951 C CA . VAL A 1 257 ? 8.293 -7.323 -19.707 1.00 97.19 257 VAL A CA 1
ATOM 1952 C C . VAL A 1 257 ? 8.105 -8.360 -20.809 1.00 97.19 257 VAL A C 1
ATOM 1954 O O . VAL A 1 257 ? 7.989 -8.012 -21.976 1.00 97.19 257 VAL A O 1
ATOM 1957 N N . GLU A 1 258 ? 8.059 -9.634 -20.430 1.00 97.88 258 GLU A N 1
ATOM 1958 C CA . GLU A 1 258 ? 7.906 -10.759 -21.365 1.00 97.88 258 GLU A CA 1
ATOM 1959 C C . GLU A 1 258 ? 6.438 -11.059 -21.666 1.00 97.88 258 GLU A C 1
ATOM 1961 O O . GLU A 1 258 ? 6.064 -11.457 -22.767 1.00 97.88 258 GLU A O 1
ATOM 1966 N N . ALA A 1 259 ? 5.579 -10.899 -20.658 1.00 97.44 259 ALA A N 1
ATOM 1967 C CA . ALA A 1 259 ? 4.153 -11.137 -20.798 1.00 97.44 259 ALA A CA 1
ATOM 1968 C C . ALA A 1 259 ? 3.351 -10.290 -19.812 1.00 97.44 259 ALA A C 1
ATOM 1970 O O . ALA A 1 259 ? 3.749 -10.083 -18.665 1.00 97.44 259 ALA A O 1
ATOM 1971 N N . ALA A 1 260 ? 2.161 -9.869 -20.233 1.00 97.94 260 ALA A N 1
ATOM 1972 C CA . ALA A 1 260 ? 1.252 -9.075 -19.422 1.00 97.94 260 ALA A CA 1
ATOM 1973 C C . ALA A 1 260 ? -0.154 -9.684 -19.430 1.00 97.94 260 ALA A C 1
ATOM 1975 O O . ALA A 1 260 ? -0.783 -9.851 -20.472 1.00 97.94 260 ALA A O 1
ATOM 1976 N N . ARG A 1 261 ? -0.675 -9.980 -18.239 1.00 98.12 261 ARG A N 1
ATOM 1977 C CA . ARG A 1 261 ? -2.074 -10.352 -17.993 1.00 98.12 261 ARG A CA 1
ATOM 1978 C C . ARG A 1 261 ? -2.710 -9.249 -17.166 1.00 98.12 261 ARG A C 1
ATOM 1980 O O . ARG A 1 261 ? -2.937 -9.404 -15.966 1.00 98.12 261 ARG A O 1
ATOM 1987 N N . LEU A 1 262 ? -2.913 -8.109 -17.816 1.00 97.44 262 LEU A N 1
ATOM 1988 C CA . LEU A 1 262 ? -3.349 -6.870 -17.190 1.00 97.44 262 LEU A CA 1
ATOM 1989 C C . LEU A 1 262 ? -4.737 -6.464 -17.676 1.00 97.44 262 LEU A C 1
ATOM 1991 O O . LEU A 1 262 ? -5.083 -6.639 -18.843 1.00 97.44 262 LEU A O 1
ATOM 1995 N N . ARG A 1 263 ? -5.522 -5.867 -16.782 1.00 96.00 263 ARG A N 1
ATOM 1996 C CA . ARG A 1 263 ? -6.820 -5.272 -17.107 1.00 96.00 263 ARG A CA 1
ATOM 1997 C C . ARG A 1 263 ? -7.002 -3.955 -16.374 1.00 96.00 263 ARG A C 1
ATOM 1999 O O . ARG A 1 263 ? -6.417 -3.733 -15.319 1.00 96.00 263 ARG A O 1
ATOM 2006 N N . TRP A 1 264 ? -7.834 -3.090 -16.938 1.00 94.62 264 TRP A N 1
ATOM 2007 C CA . TRP A 1 264 ? -8.279 -1.889 -16.243 1.00 94.62 264 TRP A CA 1
ATOM 2008 C C . TRP A 1 264 ? -9.426 -2.239 -15.296 1.00 94.62 264 TRP A C 1
ATOM 2010 O O . TRP A 1 264 ? -10.398 -2.867 -15.714 1.00 94.62 264 TRP A O 1
ATOM 2020 N N . GLU A 1 265 ? -9.325 -1.813 -14.044 1.00 92.00 265 GLU A N 1
ATOM 2021 C CA . GLU A 1 265 ? -10.353 -1.986 -13.024 1.00 92.00 265 GLU A CA 1
ATOM 2022 C C . GLU A 1 265 ? -10.802 -0.623 -12.512 1.00 92.00 265 GLU A C 1
ATOM 2024 O O . GLU A 1 265 ? -9.995 0.173 -12.031 1.00 92.00 265 GLU A O 1
ATOM 2029 N N . ASP A 1 266 ? -12.104 -0.365 -12.599 1.00 89.50 266 ASP A N 1
ATOM 2030 C CA . ASP A 1 266 ? -12.724 0.836 -12.055 1.00 89.50 266 ASP A CA 1
ATOM 2031 C C . ASP A 1 266 ? -13.152 0.611 -10.604 1.00 89.50 266 ASP A C 1
ATOM 2033 O O . ASP A 1 266 ? -13.927 -0.298 -10.300 1.00 89.50 266 ASP A O 1
ATOM 2037 N N . MET A 1 267 ? -12.714 1.488 -9.700 1.00 85.44 267 MET A N 1
ATOM 2038 C CA . MET A 1 267 ? -13.203 1.524 -8.326 1.00 85.44 267 MET A CA 1
ATOM 2039 C C . MET A 1 267 ? -14.179 2.674 -8.134 1.00 85.44 267 MET A C 1
ATOM 2041 O O . MET A 1 267 ? -13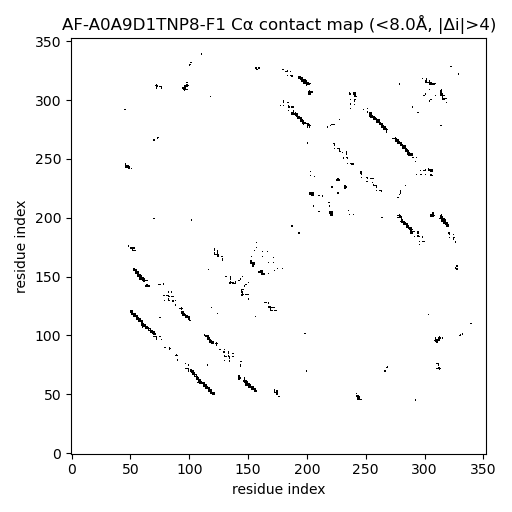.870 3.837 -8.394 1.00 85.44 267 MET A O 1
ATOM 2045 N N . ARG A 1 268 ? -15.362 2.362 -7.612 1.00 79.38 268 ARG A N 1
ATOM 2046 C CA . ARG A 1 268 ? -16.350 3.368 -7.217 1.00 79.38 268 ARG A CA 1
ATOM 2047 C C . ARG A 1 268 ? -16.401 3.479 -5.704 1.00 79.38 268 ARG A C 1
ATOM 2049 O O . ARG A 1 268 ? -16.311 2.481 -4.995 1.00 79.38 268 ARG A O 1
ATOM 2056 N N . TYR A 1 269 ? -16.573 4.703 -5.216 1.00 70.19 269 TYR A N 1
ATOM 2057 C CA . TYR A 1 269 ? -16.715 4.966 -3.784 1.00 70.19 269 TYR A CA 1
ATOM 2058 C C . TYR A 1 269 ? -18.026 4.387 -3.231 1.00 70.19 269 TYR A C 1
ATOM 2060 O O . TYR A 1 269 ? -18.070 3.817 -2.145 1.00 70.19 269 TYR A O 1
ATOM 2068 N N . ASN A 1 270 ? -19.094 4.516 -4.016 1.00 72.38 270 ASN A N 1
ATOM 2069 C CA . ASN A 1 270 ? -20.392 3.892 -3.810 1.00 72.38 270 ASN A CA 1
ATOM 2070 C C . ASN A 1 270 ? -21.091 3.741 -5.176 1.00 72.38 270 ASN A C 1
ATOM 2072 O O . ASN A 1 270 ? -20.612 4.272 -6.179 1.00 72.38 270 ASN A O 1
ATOM 2076 N N . ALA A 1 271 ? -22.214 3.022 -5.223 1.00 71.25 271 ALA A N 1
ATOM 2077 C CA . ALA A 1 271 ? -22.954 2.788 -6.467 1.00 71.25 271 ALA A CA 1
ATOM 2078 C C . ALA A 1 271 ? -23.480 4.081 -7.126 1.00 71.25 271 ALA A C 1
ATOM 2080 O O . ALA A 1 271 ? -23.652 4.115 -8.342 1.00 71.25 271 ALA A O 1
ATOM 2081 N N . LEU A 1 272 ? -23.701 5.136 -6.332 1.00 73.56 272 LEU A N 1
ATOM 2082 C CA . LEU A 1 272 ? -24.287 6.411 -6.759 1.00 73.56 272 LEU A CA 1
ATOM 2083 C C . LEU A 1 272 ? -23.247 7.409 -7.297 1.00 73.56 272 LEU A C 1
ATOM 2085 O O . LEU A 1 272 ? -23.601 8.367 -7.979 1.00 73.56 272 LEU A O 1
ATOM 2089 N N . HIS A 1 273 ? -21.963 7.212 -6.997 1.00 73.62 273 HIS A N 1
ATOM 2090 C CA . HIS A 1 273 ? -20.899 8.106 -7.432 1.00 73.62 273 HIS A CA 1
ATOM 2091 C C . HIS A 1 273 ? -20.555 7.836 -8.900 1.00 73.62 273 HIS A C 1
ATOM 2093 O O . HIS A 1 273 ? -20.084 6.753 -9.250 1.00 73.62 273 HIS A O 1
ATOM 2099 N N . SER A 1 274 ? -20.749 8.841 -9.757 1.00 72.81 274 SER A N 1
ATOM 2100 C CA . SER A 1 274 ? -20.514 8.728 -11.204 1.00 72.81 274 SER A CA 1
ATOM 2101 C C . SER A 1 274 ? -19.033 8.639 -11.576 1.00 72.81 274 SER A C 1
ATOM 2103 O O . SER A 1 274 ? -18.676 8.009 -12.569 1.00 72.81 274 SER A O 1
ATOM 2105 N N . LYS A 1 275 ? -18.150 9.248 -10.775 1.00 81.00 275 LYS A N 1
ATOM 2106 C CA . LYS A 1 275 ? -16.701 9.218 -11.006 1.00 81.00 275 LYS A CA 1
ATOM 2107 C C . LYS A 1 275 ? -16.097 7.923 -10.469 1.00 81.00 275 LYS A C 1
ATOM 2109 O O . LYS A 1 275 ? -16.005 7.736 -9.255 1.00 81.00 275 LYS A O 1
ATOM 2114 N N . ALA A 1 276 ? -15.655 7.064 -11.382 1.00 83.12 276 ALA A N 1
ATOM 2115 C CA . ALA A 1 276 ? -14.806 5.927 -11.068 1.00 83.12 276 ALA A CA 1
ATOM 2116 C C . ALA A 1 276 ? -13.342 6.367 -10.942 1.00 83.12 276 ALA A C 1
ATOM 2118 O O . ALA A 1 276 ? -12.844 7.178 -11.723 1.00 83.12 276 ALA A O 1
ATOM 2119 N N . ILE A 1 277 ? -12.650 5.821 -9.950 1.00 88.81 277 ILE A N 1
ATOM 2120 C CA . ILE A 1 277 ? -11.202 5.910 -9.814 1.00 88.81 277 ILE A CA 1
ATOM 2121 C C . ILE A 1 277 ? -10.655 4.573 -10.300 1.00 88.81 277 ILE A C 1
ATOM 2123 O O . ILE A 1 277 ? -10.749 3.578 -9.590 1.00 88.81 277 ILE A O 1
ATOM 2127 N N . GLY A 1 278 ? -10.139 4.540 -11.525 1.00 88.81 278 GLY A N 1
ATOM 2128 C CA . GLY A 1 278 ? -9.622 3.316 -12.129 1.00 88.81 278 GLY A CA 1
ATOM 2129 C C . GLY A 1 278 ? -8.101 3.202 -12.104 1.00 88.81 278 GLY A C 1
ATOM 2130 O O . GLY A 1 278 ? -7.388 4.194 -11.923 1.00 88.81 278 GLY A O 1
ATOM 2131 N N . GLY A 1 279 ? -7.613 1.985 -12.308 1.00 95.19 279 GLY A N 1
ATOM 2132 C CA . GLY A 1 279 ? -6.198 1.677 -12.486 1.00 95.19 279 GLY A CA 1
ATOM 2133 C C . GLY A 1 279 ? -5.997 0.316 -13.144 1.00 95.19 279 GLY A C 1
ATOM 2134 O O . GLY A 1 279 ? -6.959 -0.389 -13.443 1.00 95.19 279 GLY A O 1
ATOM 2135 N N . VAL A 1 280 ? -4.744 -0.056 -13.383 1.00 96.88 280 VAL A N 1
ATOM 2136 C CA . VAL A 1 280 ? -4.386 -1.351 -13.968 1.00 96.88 280 VAL A CA 1
ATOM 2137 C C . VAL A 1 280 ? -4.127 -2.379 -12.869 1.00 96.88 280 VAL A C 1
ATOM 2139 O O . VAL A 1 280 ? -3.315 -2.138 -11.983 1.00 96.88 280 VAL A O 1
ATOM 2142 N N . SER A 1 281 ? -4.775 -3.535 -12.953 1.00 95.38 281 SER A N 1
ATOM 2143 C CA . SER A 1 281 ? -4.554 -4.686 -12.069 1.00 95.38 281 SER A CA 1
ATOM 2144 C C . SER A 1 281 ? -4.145 -5.912 -12.886 1.00 95.38 281 SER A C 1
ATOM 2146 O O . SER A 1 281 ? -4.402 -5.977 -14.092 1.00 95.38 281 SER A O 1
ATOM 2148 N N . GLY A 1 282 ? -3.552 -6.912 -12.233 1.00 95.38 282 GLY A N 1
ATOM 2149 C CA . GLY A 1 282 ? -3.175 -8.181 -12.857 1.00 95.38 282 GLY A CA 1
ATOM 2150 C C . GLY A 1 282 ? -1.698 -8.514 -12.686 1.00 95.38 282 GLY A C 1
ATOM 2151 O O . GLY A 1 282 ? -1.090 -8.150 -11.682 1.00 95.38 282 GLY A O 1
ATOM 2152 N N . LEU A 1 283 ? -1.131 -9.242 -13.647 1.00 98.00 283 LEU A N 1
ATOM 2153 C CA . LEU A 1 283 ? 0.216 -9.803 -13.557 1.00 98.00 283 LEU A CA 1
ATOM 2154 C C . LEU A 1 283 ? 1.109 -9.335 -14.710 1.00 98.00 283 LEU A C 1
ATOM 2156 O O . LEU A 1 283 ? 0.736 -9.482 -15.873 1.00 98.00 283 LEU A O 1
ATOM 2160 N N . LEU A 1 284 ? 2.311 -8.869 -14.384 1.00 98.31 284 LEU A N 1
ATOM 2161 C CA . LEU A 1 284 ? 3.438 -8.765 -15.308 1.00 98.31 284 LEU A CA 1
ATOM 2162 C C . LEU A 1 284 ? 4.398 -9.931 -15.071 1.00 98.31 284 LEU A C 1
ATOM 2164 O O . LEU A 1 284 ? 4.697 -10.269 -13.926 1.00 98.31 284 LEU A O 1
ATOM 2168 N N . THR A 1 285 ? 4.867 -10.531 -16.157 1.00 98.50 285 THR A N 1
ATOM 2169 C CA . THR A 1 285 ? 5.968 -11.497 -16.172 1.00 98.50 285 THR A CA 1
ATOM 2170 C C . THR A 1 285 ? 7.193 -10.764 -16.675 1.00 98.50 285 THR A C 1
ATOM 2172 O O . THR A 1 285 ? 7.170 -10.233 -17.786 1.00 98.50 285 THR A O 1
ATOM 2175 N N . CYS A 1 286 ? 8.231 -10.722 -15.855 1.00 98.25 286 CYS A N 1
ATOM 2176 C CA . CYS A 1 286 ? 9.439 -9.968 -16.126 1.00 98.25 286 CYS A CA 1
ATOM 2177 C C . CYS A 1 286 ? 10.631 -10.915 -16.266 1.00 98.25 286 CYS A C 1
ATOM 2179 O O . CYS A 1 286 ? 10.689 -11.964 -15.614 1.00 98.25 286 CYS A O 1
ATOM 2181 N N . SER A 1 287 ? 11.591 -10.523 -17.091 1.00 97.75 287 SER A N 1
ATOM 2182 C CA . SER A 1 287 ? 12.886 -11.182 -17.228 1.00 97.75 287 SER A CA 1
ATOM 2183 C C . SER A 1 287 ? 14.018 -10.229 -16.858 1.00 97.75 287 SER A C 1
ATOM 2185 O O . SER A 1 287 ? 13.818 -9.022 -16.690 1.00 97.75 287 SER A O 1
ATOM 2187 N N . GLY A 1 288 ? 15.210 -10.800 -16.705 1.00 96.81 288 GLY A N 1
ATOM 2188 C CA . GLY A 1 288 ? 16.411 -10.069 -16.333 1.00 96.81 288 GLY A CA 1
ATOM 2189 C C . GLY A 1 288 ? 16.699 -10.108 -14.841 1.00 96.81 288 GLY A C 1
ATOM 2190 O O . GLY A 1 288 ? 15.815 -10.362 -14.019 1.00 96.81 288 GLY A O 1
ATOM 2191 N N . ARG A 1 289 ? 17.966 -9.859 -14.501 1.00 96.75 289 ARG A N 1
ATOM 2192 C CA . ARG A 1 289 ? 18.436 -9.756 -13.116 1.00 96.75 289 ARG A CA 1
ATOM 2193 C C . ARG A 1 289 ? 18.400 -8.295 -12.684 1.00 96.75 289 ARG A C 1
ATOM 2195 O O . ARG A 1 289 ? 19.148 -7.504 -13.258 1.00 96.75 289 ARG A O 1
ATOM 2202 N N . PRO A 1 290 ? 17.576 -7.918 -11.693 1.00 95.38 290 PRO A N 1
ATOM 2203 C CA . PRO A 1 290 ? 17.539 -6.538 -11.232 1.00 95.38 290 PRO A CA 1
ATOM 2204 C C . PRO A 1 290 ? 18.894 -6.103 -10.673 1.00 95.38 290 PRO A C 1
ATOM 2206 O O . PRO A 1 290 ? 19.537 -6.846 -9.925 1.00 95.38 290 PRO A O 1
ATOM 2209 N N . SER A 1 291 ? 19.305 -4.878 -11.009 1.00 93.44 291 SER A N 1
ATOM 2210 C CA . SER A 1 291 ? 20.387 -4.194 -10.301 1.00 93.44 291 SER A CA 1
ATOM 2211 C C . SER A 1 291 ? 20.034 -4.029 -8.820 1.00 93.44 291 SER A C 1
ATOM 2213 O O . SER A 1 291 ? 18.896 -4.255 -8.404 1.00 93.44 291 SER A O 1
ATOM 2215 N N . GLU A 1 292 ? 21.000 -3.627 -7.999 1.00 92.44 292 GLU A N 1
ATOM 2216 C CA . GLU A 1 292 ? 20.757 -3.407 -6.573 1.00 92.44 292 GLU A CA 1
ATOM 2217 C C . GLU A 1 292 ? 19.661 -2.366 -6.314 1.00 92.44 292 GLU A C 1
ATOM 2219 O O . GLU A 1 292 ? 18.711 -2.646 -5.581 1.00 92.44 292 GLU A O 1
ATOM 2224 N N . GLU A 1 293 ? 19.726 -1.216 -6.991 1.00 92.19 293 GLU A N 1
ATOM 2225 C CA . GLU A 1 293 ? 18.691 -0.184 -6.885 1.00 92.19 293 GLU A CA 1
ATOM 2226 C C . GLU A 1 293 ? 17.336 -0.684 -7.411 1.00 92.19 293 GLU A C 1
ATOM 2228 O O . GLU A 1 293 ? 16.311 -0.489 -6.754 1.00 92.19 293 GLU A O 1
ATOM 2233 N N . ALA A 1 294 ? 17.310 -1.369 -8.562 1.00 94.38 294 ALA A N 1
ATOM 2234 C CA . ALA A 1 294 ? 16.066 -1.896 -9.123 1.00 94.38 294 ALA A CA 1
ATOM 2235 C C . ALA A 1 294 ? 15.413 -2.913 -8.178 1.00 94.38 294 ALA A C 1
ATOM 2237 O O . ALA A 1 294 ? 14.211 -2.827 -7.928 1.00 94.38 294 ALA A O 1
ATOM 2238 N N . ALA A 1 295 ? 16.198 -3.837 -7.614 1.00 95.69 295 ALA A N 1
ATOM 2239 C CA . ALA A 1 295 ? 15.721 -4.813 -6.642 1.00 95.69 295 ALA A CA 1
ATOM 2240 C C . ALA A 1 295 ? 15.148 -4.126 -5.400 1.00 95.69 295 ALA A C 1
ATOM 2242 O O . ALA A 1 295 ? 14.035 -4.445 -4.984 1.00 95.69 295 ALA A O 1
ATOM 2243 N N . LEU A 1 296 ? 15.865 -3.141 -4.853 1.00 95.31 296 LEU A N 1
ATOM 2244 C CA . LEU A 1 296 ? 15.419 -2.392 -3.684 1.00 95.31 296 LEU A CA 1
ATOM 2245 C C . LEU A 1 296 ? 14.087 -1.683 -3.941 1.00 95.31 296 LEU A C 1
ATOM 2247 O O . LEU A 1 296 ? 13.174 -1.783 -3.125 1.00 95.31 296 LEU A O 1
ATOM 2251 N N . ARG A 1 297 ? 13.927 -1.013 -5.085 1.00 95.62 297 ARG A N 1
ATOM 2252 C CA . ARG A 1 297 ? 12.671 -0.328 -5.429 1.00 95.62 297 ARG A CA 1
ATOM 2253 C C . ARG A 1 297 ? 11.522 -1.283 -5.731 1.00 95.62 297 ARG A C 1
ATOM 2255 O O . ARG A 1 297 ? 10.389 -1.004 -5.340 1.00 95.62 297 ARG A O 1
ATOM 2262 N N . LEU A 1 298 ? 11.804 -2.403 -6.396 1.00 96.38 298 LEU A N 1
ATOM 2263 C CA . LEU A 1 298 ? 10.832 -3.470 -6.637 1.00 96.38 298 LEU A CA 1
ATOM 2264 C C . LEU A 1 298 ? 10.288 -4.019 -5.318 1.00 96.38 298 LEU A C 1
ATOM 2266 O O . LEU A 1 298 ? 9.073 -4.165 -5.175 1.00 96.38 298 LEU A O 1
ATOM 2270 N N . VAL A 1 299 ? 11.178 -4.267 -4.353 1.00 96.81 299 VAL A N 1
ATOM 2271 C CA . VAL A 1 299 ? 10.814 -4.736 -3.015 1.00 96.81 299 VAL A CA 1
ATOM 2272 C C . VAL A 1 299 ? 10.075 -3.641 -2.250 1.00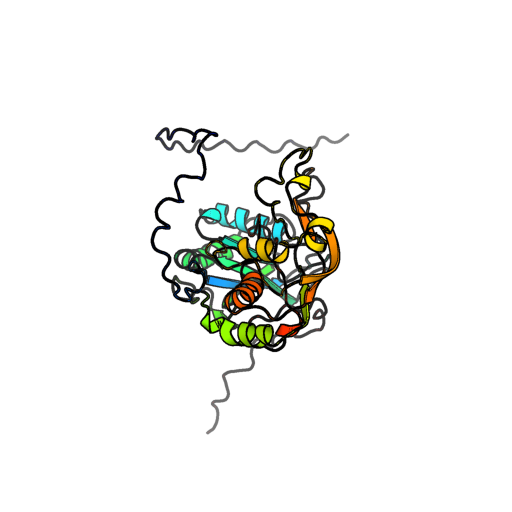 96.81 299 VAL A C 1
ATOM 2274 O O . VAL A 1 299 ? 8.957 -3.884 -1.810 1.00 96.81 299 VAL A O 1
ATOM 2277 N N . LEU A 1 300 ? 10.623 -2.425 -2.151 1.00 95.81 300 LEU A N 1
ATOM 2278 C CA . LEU A 1 300 ? 9.998 -1.291 -1.454 1.00 95.81 300 LEU A CA 1
ATOM 2279 C C . LEU A 1 300 ? 8.610 -0.955 -1.995 1.00 95.81 300 LEU A C 1
ATOM 2281 O O . LEU A 1 300 ? 7.724 -0.585 -1.230 1.00 95.81 300 LEU A O 1
ATOM 2285 N N . GLY A 1 301 ? 8.371 -1.109 -3.293 1.00 95.75 301 GLY A N 1
ATOM 2286 C CA . GLY A 1 301 ? 7.053 -0.866 -3.862 1.00 95.75 301 GLY A CA 1
ATOM 2287 C C . GLY A 1 301 ? 5.986 -1.894 -3.460 1.00 95.75 301 GLY A C 1
ATOM 2288 O O . GLY A 1 301 ? 4.802 -1.559 -3.491 1.00 95.75 301 GLY A O 1
ATOM 2289 N N . GLN A 1 302 ? 6.367 -3.073 -2.949 1.00 95.31 302 GLN A N 1
ATOM 2290 C CA . GLN A 1 302 ? 5.425 -3.967 -2.256 1.00 95.31 302 GLN A CA 1
ATOM 2291 C C . GLN A 1 302 ? 4.891 -3.343 -0.952 1.00 95.31 302 GLN A C 1
ATOM 2293 O O . GLN A 1 302 ? 3.761 -3.606 -0.540 1.00 95.31 302 GLN A O 1
ATOM 2298 N N . TYR A 1 303 ? 5.692 -2.483 -0.318 1.00 94.94 303 TYR A N 1
ATOM 2299 C CA . TYR A 1 303 ? 5.403 -1.852 0.971 1.00 94.94 303 TYR A CA 1
ATOM 2300 C C . TYR A 1 303 ? 4.798 -0.450 0.834 1.00 94.94 303 TYR A C 1
ATOM 2302 O O . TYR A 1 303 ? 3.893 -0.090 1.584 1.00 94.94 303 TYR A O 1
ATOM 2310 N N . LEU A 1 304 ? 5.285 0.335 -0.130 1.00 95.38 304 LEU A N 1
ATOM 2311 C CA . LEU A 1 304 ? 4.952 1.754 -0.306 1.00 95.38 304 LEU A CA 1
ATOM 2312 C C . LEU A 1 304 ? 3.958 1.991 -1.461 1.00 95.38 304 LEU A C 1
ATOM 2314 O O . LEU A 1 304 ? 3.238 3.000 -1.509 1.00 95.38 304 LEU A O 1
ATOM 2318 N N . GLY A 1 305 ? 3.893 1.043 -2.398 1.00 96.00 305 GLY A N 1
ATOM 2319 C CA . GLY A 1 305 ? 3.170 1.171 -3.657 1.00 96.00 305 GLY A CA 1
ATOM 2320 C C . GLY A 1 305 ? 3.742 2.255 -4.578 1.00 96.00 305 GLY A C 1
ATOM 2321 O O . GLY A 1 305 ? 4.711 2.944 -4.255 1.00 96.00 305 GLY A O 1
ATOM 2322 N N . ALA A 1 306 ? 3.104 2.438 -5.734 1.00 97.00 306 ALA A N 1
ATOM 2323 C CA . ALA A 1 306 ? 3.475 3.439 -6.732 1.00 97.00 306 ALA A CA 1
ATOM 2324 C C . ALA A 1 306 ? 2.283 4.241 -7.268 1.00 97.00 306 ALA A C 1
ATOM 2326 O O . ALA A 1 306 ? 1.113 3.862 -7.151 1.00 97.00 306 ALA A O 1
ATOM 2327 N N . GLY A 1 307 ? 2.585 5.384 -7.880 1.00 96.31 307 GLY A N 1
ATOM 2328 C CA . GLY A 1 307 ? 1.595 6.224 -8.553 1.00 96.31 307 GLY A CA 1
ATOM 2329 C C . GLY A 1 307 ? 0.608 6.907 -7.597 1.00 96.31 307 GLY A C 1
ATOM 2330 O O . GLY A 1 307 ? 0.876 7.104 -6.407 1.00 96.31 307 GLY A O 1
ATOM 2331 N N . LYS A 1 308 ? -0.559 7.303 -8.118 1.00 95.62 308 LYS A N 1
ATOM 2332 C CA . LYS A 1 308 ? -1.501 8.192 -7.417 1.00 95.62 308 LYS A CA 1
ATOM 2333 C C . LYS A 1 308 ? -2.462 7.461 -6.471 1.00 95.62 308 LYS A C 1
ATOM 2335 O O . LYS A 1 308 ? -2.844 6.320 -6.699 1.00 95.62 308 LYS A O 1
ATOM 2340 N N . ASN A 1 309 ? -2.965 8.202 -5.479 1.00 94.50 309 ASN A N 1
ATOM 2341 C CA . ASN A 1 309 ? -4.017 7.802 -4.528 1.00 94.50 309 ASN A CA 1
ATOM 2342 C C . ASN A 1 309 ? -3.657 6.626 -3.602 1.00 94.50 309 ASN A C 1
ATOM 2344 O O . ASN A 1 309 ? -4.495 5.767 -3.330 1.00 94.50 309 ASN A O 1
ATOM 2348 N N . GLY A 1 310 ? -2.443 6.627 -3.040 1.00 94.88 310 GLY A N 1
ATOM 2349 C CA . GLY A 1 310 ? -2.052 5.664 -1.998 1.00 94.88 310 GLY A CA 1
ATOM 2350 C C . GLY A 1 310 ? -2.974 5.674 -0.770 1.00 94.88 310 GLY A C 1
ATOM 2351 O O . GLY A 1 310 ? -3.231 4.632 -0.180 1.00 94.88 310 GLY A O 1
ATOM 2352 N N . ARG A 1 311 ? -3.591 6.819 -0.443 1.00 93.81 311 ARG A N 1
ATOM 2353 C CA . ARG A 1 311 ? -4.625 6.952 0.608 1.00 93.81 311 ARG A CA 1
ATOM 2354 C C . ARG A 1 311 ? -5.939 6.216 0.323 1.00 93.81 311 ARG A C 1
ATOM 2356 O O . ARG A 1 311 ? -6.800 6.170 1.195 1.00 93.81 311 ARG A O 1
ATOM 2363 N N . LEU A 1 312 ? -6.110 5.661 -0.877 1.00 92.94 312 LEU A N 1
ATOM 2364 C CA . LEU A 1 312 ? -7.233 4.794 -1.245 1.00 92.94 312 LEU A CA 1
ATOM 2365 C C . LEU A 1 312 ? -6.812 3.329 -1.414 1.00 92.94 312 LEU A C 1
ATOM 2367 O O . LEU A 1 312 ? -7.620 2.527 -1.877 1.00 92.94 312 LEU A O 1
ATOM 2371 N N . GLY A 1 313 ? -5.570 2.968 -1.078 1.00 93.38 313 GLY A N 1
ATOM 2372 C CA . GLY A 1 313 ? -5.082 1.599 -1.239 1.00 93.38 313 GLY A CA 1
ATOM 2373 C C . GLY A 1 313 ? -4.630 1.229 -2.644 1.00 93.38 313 GLY A C 1
ATOM 2374 O O . GLY A 1 313 ? -4.509 0.043 -2.925 1.00 93.38 313 GLY A O 1
ATOM 2375 N N . LEU A 1 314 ? -4.394 2.196 -3.536 1.00 94.81 314 LEU A N 1
ATOM 2376 C CA . LEU A 1 314 ? -4.028 1.927 -4.932 1.00 94.81 314 LEU A CA 1
ATOM 2377 C C . LEU A 1 314 ? -2.528 1.698 -5.130 1.00 94.81 314 LEU A C 1
ATOM 2379 O O . LEU A 1 314 ? -1.708 2.235 -4.384 1.00 94.81 314 LEU A O 1
ATOM 2383 N N . GLY A 1 315 ? -2.179 0.982 -6.199 1.00 95.50 315 GLY A N 1
ATOM 2384 C CA . GLY A 1 315 ? -0.821 0.865 -6.727 1.00 95.50 315 GLY A CA 1
ATOM 2385 C C . GLY A 1 315 ? 0.137 0.009 -5.914 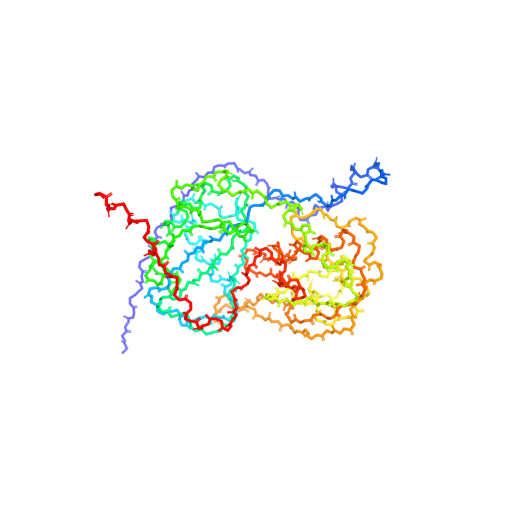1.00 95.50 315 GLY A C 1
ATOM 2386 O O . GLY A 1 315 ? 1.334 0.263 -5.970 1.00 95.50 315 GLY A O 1
ATOM 2387 N N . PHE A 1 316 ? -0.362 -0.968 -5.163 1.00 94.88 316 PHE A N 1
ATOM 2388 C CA . PHE A 1 316 ? 0.480 -1.941 -4.469 1.00 94.88 316 PHE A CA 1
ATOM 2389 C C . PHE A 1 316 ? 0.615 -3.213 -5.307 1.00 94.88 316 PHE A C 1
ATOM 2391 O O . PHE A 1 316 ? -0.314 -3.617 -6.014 1.00 94.88 316 PHE A O 1
ATOM 2398 N N . TRP A 1 317 ? 1.767 -3.867 -5.206 1.00 95.94 317 TRP A N 1
ATOM 2399 C CA . TRP A 1 317 ? 2.016 -5.157 -5.837 1.00 95.94 317 TRP A CA 1
ATOM 2400 C C . TRP A 1 317 ? 2.680 -6.131 -4.876 1.00 95.94 317 TRP A C 1
ATOM 2402 O O . TRP A 1 317 ? 3.073 -5.772 -3.771 1.00 95.94 317 TRP A O 1
ATOM 2412 N N . ARG A 1 318 ? 2.805 -7.372 -5.331 1.00 94.62 318 ARG A N 1
ATOM 2413 C CA . ARG A 1 318 ? 3.640 -8.402 -4.723 1.00 94.62 318 ARG A CA 1
ATOM 2414 C C . ARG A 1 318 ? 4.544 -9.039 -5.769 1.00 94.62 318 ARG A C 1
ATOM 2416 O O . ARG A 1 318 ? 4.199 -9.043 -6.955 1.00 94.62 318 ARG A O 1
ATOM 2423 N N . ILE A 1 319 ? 5.628 -9.635 -5.302 1.00 97.00 319 ILE A N 1
ATOM 2424 C CA . ILE A 1 319 ? 6.532 -10.485 -6.071 1.00 97.00 319 ILE A CA 1
ATOM 2425 C C . ILE A 1 319 ? 6.436 -11.889 -5.463 1.00 97.00 319 ILE A C 1
ATOM 2427 O O . ILE A 1 319 ? 7.085 -12.145 -4.449 1.00 97.00 319 ILE A O 1
ATOM 2431 N N . PRO A 1 320 ? 5.604 -12.788 -6.026 1.00 95.31 320 PRO A N 1
ATOM 2432 C CA . PRO A 1 320 ? 5.320 -14.097 -5.426 1.00 95.31 320 PRO A CA 1
ATOM 2433 C C . PRO A 1 320 ? 6.572 -14.935 -5.140 1.00 95.31 320 PRO A C 1
ATOM 2435 O O . PRO A 1 320 ? 6.619 -15.698 -4.180 1.00 95.31 320 PRO A O 1
ATOM 2438 N N . GLU A 1 321 ? 7.626 -14.773 -5.943 1.00 96.06 321 GLU A N 1
ATOM 2439 C CA . GLU A 1 321 ? 8.903 -15.466 -5.750 1.00 96.06 321 GLU A CA 1
ATOM 2440 C C . GLU A 1 321 ? 9.578 -15.132 -4.415 1.00 96.06 321 GLU A C 1
ATOM 2442 O O . GLU A 1 321 ? 10.459 -15.876 -3.985 1.00 96.06 321 GLU A O 1
ATOM 2447 N N . LEU A 1 322 ? 9.188 -14.036 -3.761 1.00 95.44 322 LEU A N 1
ATOM 2448 C CA . LEU A 1 322 ? 9.745 -13.580 -2.491 1.00 95.44 322 LEU A CA 1
ATOM 2449 C C . LEU A 1 322 ? 8.912 -14.003 -1.279 1.00 95.44 322 LEU A C 1
ATOM 2451 O O . LEU A 1 322 ? 9.379 -13.793 -0.165 1.00 95.44 322 LEU A O 1
ATOM 2455 N N . ASP A 1 323 ? 7.754 -14.655 -1.452 1.00 91.44 323 ASP A N 1
ATOM 2456 C CA . ASP A 1 323 ? 6.821 -14.984 -0.354 1.00 91.44 323 ASP A CA 1
ATOM 2457 C C . ASP A 1 323 ? 7.499 -15.738 0.817 1.00 91.44 323 ASP A C 1
ATOM 2459 O O . ASP A 1 323 ? 7.141 -15.551 1.975 1.00 91.44 323 ASP A O 1
ATOM 2463 N N . HIS A 1 324 ? 8.530 -16.543 0.535 1.00 88.94 324 HIS A N 1
ATOM 2464 C CA . HIS A 1 324 ? 9.309 -17.307 1.522 1.00 88.94 324 HIS A CA 1
ATOM 2465 C C . HIS A 1 324 ? 10.286 -16.472 2.376 1.00 88.94 324 HIS A C 1
ATOM 2467 O O . HIS A 1 324 ? 10.700 -16.913 3.447 1.00 88.94 324 HIS A O 1
ATOM 2473 N N . VAL A 1 325 ? 10.688 -15.288 1.907 1.00 89.00 325 VAL A N 1
ATOM 2474 C CA . VAL A 1 325 ? 11.584 -14.358 2.624 1.00 89.00 325 VAL A CA 1
ATOM 2475 C C . VAL A 1 325 ? 10.905 -13.046 2.988 1.00 89.00 325 VAL A C 1
ATOM 2477 O O . VAL A 1 325 ? 11.517 -12.249 3.703 1.00 89.00 325 VAL A O 1
ATOM 2480 N N . HIS A 1 326 ? 9.675 -12.845 2.515 1.00 86.50 326 HIS A N 1
ATOM 2481 C CA . HIS A 1 326 ? 8.904 -11.631 2.688 1.00 86.50 326 HIS A CA 1
ATOM 2482 C C . HIS A 1 326 ? 8.684 -11.348 4.174 1.00 86.50 326 HIS A C 1
ATOM 2484 O O . HIS A 1 326 ? 8.184 -12.198 4.913 1.00 86.50 326 HIS A O 1
ATOM 2490 N N . CYS A 1 327 ? 9.048 -10.147 4.622 1.00 79.50 327 CYS A N 1
ATOM 2491 C CA . CYS A 1 327 ? 8.924 -9.776 6.036 1.00 79.50 327 CYS A CA 1
ATOM 2492 C C . CYS A 1 327 ? 7.457 -9.632 6.482 1.00 79.50 327 CYS A C 1
ATOM 2494 O O . CYS A 1 327 ? 7.147 -9.556 7.669 1.00 79.50 327 CYS A O 1
ATOM 2496 N N . MET A 1 328 ? 6.529 -9.618 5.527 1.00 76.50 328 MET A N 1
ATOM 2497 C CA . MET A 1 328 ? 5.170 -9.170 5.739 1.00 76.50 328 MET A CA 1
ATOM 2498 C C . MET A 1 328 ? 4.169 -10.182 5.176 1.00 76.50 328 MET A C 1
ATOM 2500 O O . MET A 1 328 ? 3.856 -10.141 3.992 1.00 76.50 328 MET A O 1
ATOM 2504 N N . PRO A 1 329 ? 3.615 -11.093 5.992 1.00 65.94 329 PRO A N 1
ATOM 2505 C CA . PRO A 1 329 ? 2.682 -12.085 5.486 1.00 65.94 329 PRO A CA 1
ATOM 2506 C C . PRO A 1 329 ? 1.465 -11.380 4.886 1.00 65.94 329 PRO A C 1
ATOM 2508 O O . PRO A 1 329 ? 0.783 -10.582 5.540 1.00 65.94 329 PRO A O 1
ATOM 2511 N N . LEU A 1 330 ? 1.200 -11.667 3.617 1.00 61.69 330 LEU A N 1
ATOM 2512 C CA . LEU A 1 330 ? -0.070 -11.321 3.005 1.00 61.69 330 LEU A CA 1
ATOM 2513 C C . LEU A 1 330 ? -1.135 -12.208 3.648 1.00 61.69 330 LEU A C 1
ATOM 2515 O O . LEU A 1 330 ? -0.922 -13.406 3.827 1.00 61.69 330 LEU A O 1
ATOM 2519 N N . ILE A 1 331 ? -2.276 -11.622 4.011 1.00 55.09 331 ILE A N 1
ATOM 2520 C CA . ILE A 1 331 ? -3.433 -12.423 4.411 1.00 55.09 331 ILE A CA 1
ATOM 2521 C C . ILE A 1 331 ? -3.821 -13.228 3.171 1.00 55.09 331 ILE A C 1
ATOM 2523 O O . ILE A 1 331 ? -4.213 -12.648 2.155 1.00 55.09 331 ILE A O 1
ATOM 2527 N N . ASP A 1 332 ? -3.638 -14.546 3.232 1.00 50.97 332 ASP A N 1
ATOM 2528 C CA . ASP A 1 332 ? -3.987 -15.440 2.137 1.00 50.97 332 ASP A CA 1
ATOM 2529 C C . ASP A 1 332 ? -5.484 -15.248 1.828 1.00 50.97 332 ASP A C 1
ATOM 2531 O O . ASP A 1 332 ? -6.322 -15.418 2.716 1.00 50.97 332 ASP A O 1
ATOM 2535 N N . PRO A 1 333 ? -5.879 -14.881 0.594 1.00 44.81 333 PRO A N 1
ATOM 2536 C CA . PRO A 1 333 ? -7.293 -14.788 0.239 1.00 44.81 333 PRO A CA 1
ATOM 2537 C C . PRO A 1 333 ? -8.049 -16.110 0.464 1.00 44.81 333 PRO A C 1
ATOM 2539 O O . PRO A 1 333 ? -9.278 -16.086 0.558 1.00 44.81 333 PRO A O 1
ATOM 2542 N N . LYS A 1 334 ? -7.338 -17.245 0.566 1.00 42.38 334 LYS A N 1
ATOM 2543 C CA . LYS A 1 334 ? -7.889 -18.560 0.907 1.00 42.38 334 LYS A CA 1
ATOM 2544 C C . LYS A 1 334 ? -7.942 -18.859 2.407 1.00 42.38 334 LYS A C 1
ATOM 2546 O O . LYS A 1 334 ? -8.659 -19.786 2.771 1.00 42.38 334 LYS A O 1
ATOM 2551 N N . SER A 1 335 ? -7.303 -18.086 3.292 1.00 46.06 335 SER A N 1
ATOM 2552 C CA . SER A 1 335 ? -7.331 -18.344 4.745 1.00 46.06 335 SER A CA 1
ATOM 2553 C C . SER A 1 335 ? -8.655 -17.955 5.423 1.00 46.06 335 SER A C 1
ATOM 2555 O O . SER A 1 335 ? -8.674 -17.587 6.594 1.00 46.06 335 SER A O 1
ATOM 2557 N N . GLY A 1 336 ? -9.785 -18.097 4.721 1.00 43.03 336 GLY A N 1
ATOM 2558 C CA . GLY A 1 336 ? -11.075 -18.328 5.376 1.00 43.03 336 GLY A CA 1
ATOM 2559 C C . GLY A 1 336 ? -11.093 -19.623 6.207 1.00 43.03 336 GLY A C 1
ATOM 2560 O O . GLY A 1 336 ? -12.039 -19.857 6.955 1.00 43.03 336 GLY A O 1
ATOM 2561 N N . ASP A 1 337 ? -10.040 -20.442 6.134 1.00 36.97 337 ASP A N 1
ATOM 2562 C CA . ASP A 1 337 ? -9.806 -21.540 7.063 1.00 36.97 337 ASP A CA 1
ATOM 2563 C C . ASP A 1 337 ? -9.201 -21.052 8.387 1.00 36.97 337 ASP A C 1
ATOM 2565 O O . ASP A 1 337 ? -7.992 -20.955 8.562 1.00 36.97 337 ASP A O 1
ATOM 2569 N N . ARG A 1 338 ? -10.100 -20.759 9.333 1.00 41.16 338 ARG A N 1
ATOM 2570 C CA . ARG A 1 338 ? -10.092 -21.253 10.727 1.00 41.16 338 ARG A CA 1
ATOM 2571 C C . ARG A 1 338 ? -8.773 -21.270 11.519 1.00 41.16 338 ARG A C 1
ATOM 2573 O O . ARG A 1 338 ? -8.667 -22.043 12.469 1.00 41.16 338 ARG A O 1
ATOM 2580 N N . ALA A 1 339 ? -7.810 -20.399 11.260 1.00 38.03 339 ALA A N 1
ATOM 2581 C CA . ALA A 1 339 ? -6.787 -20.112 12.260 1.00 38.03 339 ALA A CA 1
ATOM 2582 C C . ALA A 1 339 ? -7.405 -19.182 13.316 1.00 38.03 339 ALA A C 1
ATOM 2584 O O . ALA A 1 339 ? -7.292 -17.960 13.231 1.00 38.03 339 ALA A O 1
ATOM 2585 N N . ARG A 1 340 ? -8.123 -19.762 14.291 1.00 39.31 340 ARG A N 1
ATOM 2586 C CA . ARG A 1 340 ? -8.417 -19.060 15.548 1.00 39.31 340 ARG A CA 1
ATOM 2587 C C . ARG A 1 340 ? -7.069 -18.602 16.120 1.00 39.31 340 ARG A C 1
ATOM 2589 O O . ARG A 1 340 ? -6.204 -19.460 16.292 1.00 39.31 340 ARG A O 1
ATOM 2596 N N . PRO A 1 341 ? -6.853 -17.312 16.411 1.00 38.28 341 PRO A N 1
ATOM 2597 C CA . PRO A 1 341 ? -5.781 -16.954 17.322 1.00 38.28 341 PRO A CA 1
ATOM 2598 C C . PRO A 1 341 ? -6.145 -17.563 18.677 1.00 38.28 341 PRO A C 1
ATOM 2600 O O . PRO A 1 341 ? -7.254 -17.331 19.158 1.00 38.28 341 PRO A O 1
ATOM 2603 N N . ASP A 1 342 ? -5.264 -18.380 19.250 1.00 39.66 342 ASP A N 1
ATOM 2604 C CA . ASP A 1 342 ? -5.371 -18.769 20.654 1.00 39.66 342 ASP A CA 1
ATOM 2605 C C . ASP A 1 342 ? -5.036 -17.514 21.478 1.00 39.66 342 ASP A C 1
ATOM 2607 O O . ASP A 1 342 ? -3.886 -17.067 21.435 1.00 39.66 342 ASP A O 1
ATOM 2611 N N . PRO A 1 343 ? -6.010 -16.829 22.110 1.00 37.94 343 PRO A N 1
ATOM 2612 C CA . PRO A 1 343 ? -5.746 -15.516 22.689 1.00 37.94 343 PRO A CA 1
ATOM 2613 C C . PRO A 1 343 ? -5.016 -15.612 24.032 1.00 37.94 343 PRO A C 1
ATOM 2615 O O . PRO A 1 343 ? -4.569 -14.587 24.537 1.00 37.94 343 PRO A O 1
ATOM 2618 N N . LEU A 1 344 ? -4.937 -16.804 24.630 1.00 39.12 344 LEU A N 1
ATOM 2619 C CA . LEU A 1 344 ? -4.557 -17.010 26.024 1.00 39.12 344 LEU A CA 1
ATOM 2620 C C . LEU A 1 344 ? -4.052 -18.451 26.238 1.00 39.12 344 LEU A C 1
ATOM 2622 O O . LEU A 1 344 ? -4.723 -19.246 26.882 1.00 39.12 344 LEU A O 1
ATOM 2626 N N . GLN A 1 345 ? -2.864 -18.794 25.733 1.00 40.81 345 GLN A N 1
ATOM 2627 C CA . GLN A 1 345 ? -2.065 -19.841 26.387 1.00 40.81 345 GLN A CA 1
ATOM 2628 C C . GLN A 1 345 ? -1.134 -19.182 27.403 1.00 40.81 345 GLN A C 1
ATOM 2630 O O . GLN A 1 345 ? 0.029 -18.886 27.135 1.00 40.81 345 GLN A O 1
ATOM 2635 N N . ASP A 1 346 ? -1.762 -18.845 28.528 1.00 43.12 346 ASP A N 1
ATOM 2636 C CA . ASP A 1 346 ? -1.300 -19.027 29.901 1.00 43.12 346 ASP A CA 1
ATOM 2637 C C . ASP A 1 346 ? 0.209 -18.915 30.154 1.00 43.12 346 ASP A C 1
ATOM 2639 O O . ASP A 1 346 ? 0.965 -19.886 30.216 1.00 43.12 346 ASP A O 1
ATOM 2643 N N . GLN A 1 347 ? 0.605 -17.681 30.468 1.00 39.69 347 GLN A N 1
ATOM 2644 C CA . GLN A 1 347 ? 1.345 -17.458 31.703 1.00 39.69 347 GLN A CA 1
ATOM 2645 C C . GLN A 1 347 ? 0.438 -17.882 32.868 1.00 39.69 347 GLN A C 1
ATOM 2647 O O . GLN A 1 347 ? -0.458 -17.128 33.216 1.00 39.69 347 GLN A O 1
ATOM 2652 N N . ASP A 1 348 ? 0.605 -19.103 33.378 1.00 43.00 348 ASP A N 1
ATOM 2653 C CA . ASP A 1 348 ? 0.448 -19.456 34.799 1.00 43.00 348 ASP A CA 1
ATOM 2654 C C . ASP A 1 348 ? 0.554 -20.976 34.986 1.00 43.00 348 ASP A C 1
ATOM 2656 O O . ASP A 1 348 ? -0.417 -21.726 34.939 1.00 43.00 348 ASP A O 1
ATOM 2660 N N . SER A 1 349 ? 1.770 -21.436 35.272 1.00 35.22 349 SER A N 1
ATOM 2661 C CA . SER A 1 349 ? 1.975 -22.615 36.114 1.00 35.22 349 SER A CA 1
ATOM 2662 C C . SER A 1 349 ? 3.235 -22.413 36.957 1.00 35.22 349 SER A C 1
ATOM 2664 O O . SER A 1 349 ? 4.263 -23.057 36.762 1.00 35.22 349 SER A O 1
ATOM 2666 N N . LEU A 1 350 ? 3.149 -21.457 37.884 1.00 44.84 350 LEU A N 1
ATOM 2667 C CA . LEU A 1 350 ? 3.848 -21.524 39.163 1.00 44.84 350 LEU A CA 1
ATOM 2668 C C . LEU A 1 350 ? 2.843 -22.049 40.190 1.00 44.84 350 LEU A C 1
ATOM 2670 O O . LEU A 1 350 ? 2.083 -21.286 40.779 1.00 44.84 350 LEU A O 1
ATOM 2674 N N . ALA A 1 351 ? 2.842 -23.361 40.377 1.00 40.41 351 ALA A N 1
ATOM 2675 C CA . ALA A 1 351 ? 2.354 -24.007 41.584 1.00 40.41 351 ALA A CA 1
ATOM 2676 C C . ALA A 1 351 ? 3.024 -25.379 41.668 1.00 40.41 351 ALA A C 1
ATOM 2678 O O . ALA A 1 351 ? 2.590 -26.298 40.993 1.00 40.41 351 ALA A O 1
ATOM 2679 N N . ASP A 1 352 ? 4.114 -25.446 42.427 1.00 46.84 352 ASP A N 1
ATOM 2680 C CA . ASP A 1 352 ? 4.587 -26.593 43.214 1.00 46.84 352 ASP A CA 1
ATOM 2681 C C . ASP A 1 352 ? 5.620 -25.977 44.187 1.00 46.84 352 ASP A C 1
ATOM 2683 O O . ASP A 1 352 ? 6.495 -25.219 43.760 1.00 46.84 352 ASP A O 1
ATOM 2687 N N . ALA A 1 353 ? 5.405 -25.955 45.508 1.00 43.19 353 ALA A N 1
ATOM 2688 C CA . ALA A 1 353 ? 5.333 -27.098 46.426 1.00 43.19 353 ALA A CA 1
ATOM 2689 C C . ALA A 1 353 ? 6.623 -27.928 46.405 1.00 43.19 353 ALA A C 1
ATOM 2691 O O . ALA A 1 353 ? 6.888 -28.590 45.381 1.00 43.19 353 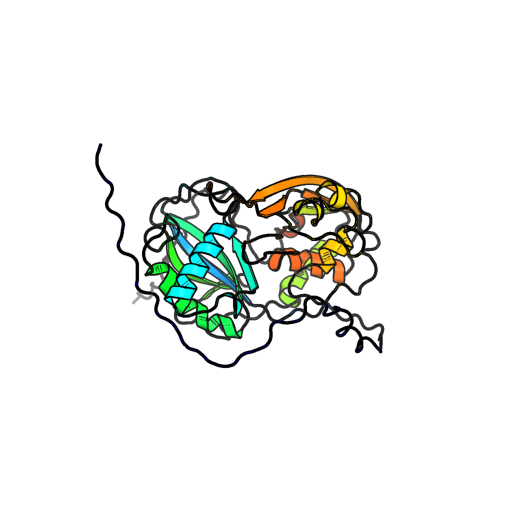ALA A O 1
#